Protein AF-A0A9E3GUS9-F1 (afdb_monomer)

Nearest PDB structures (foldseek):
  5hu6-assembly1_D  TM=1.177E-01  e=8.460E+00  Trypanosoma brucei brucei

Solvent-accessible surface area (backbone atoms only — not comparable to full-atom values): 9983 Å² total; per-residue (Å²): 123,60,45,68,59,43,47,54,54,38,50,55,55,45,25,52,46,44,20,46,41,65,63,43,78,94,49,66,44,62,66,40,44,41,50,42,12,51,53,34,23,50,43,9,53,59,29,41,70,56,52,66,89,85,78,53,55,47,60,73,70,51,72,68,50,51,53,51,50,50,51,51,49,53,52,47,53,56,53,46,52,56,53,47,55,52,38,27,76,77,40,51,64,32,46,53,44,43,48,58,53,52,59,52,52,64,82,46,60,67,67,64,49,49,49,46,39,66,70,41,20,52,55,19,38,32,34,22,48,58,32,29,49,25,57,52,56,31,59,71,56,62,84,84,60,57,76,71,57,41,53,52,50,20,22,52,52,37,10,51,50,46,19,58,40,32,52,52,35,77,34,63,31,52,25,53,48,26,40,54,51,22,43,53,54,40,47,45,35,76,73,64,57,32,52,88

Radius of gyration: 16.75 Å; Cα contacts (8 Å, |Δi|>4): 232; chains: 1; bounding box: 49×37×40 Å

Foldseek 3Di:
DALVVLLVVLLVVLLVLLLCLQPVPVDLNQVSLLVSLVSLLVSLVVSLVNDPPPLWQAADADPVLVVVVVVLVVVLVVVLVVVLVVVCVVPVLLVVLVVVSVVSVVVDDPVVSCCSCVVGRVLSNLSRLRGRVLSVQLVVPPPDDDPVVSLVRSLVVSLVSQLVSCVSSVRVNSSVSSNSVSNSVSNSCVVRVHSD

Secondary structure (DSSP, 8-state):
--HHHHHHHHHHHHHHHHHHHHH-TTS-HHHHHHHHHHHHHHHHHHHHTTS-TTSS--S---HHHHHHHHHHHHHHHHHHHHHHHHHHHH-THHHHHHHHHHHHHTTS-HHHHHHHIIIIIHHHHHHHIIIIIHHHHHHHGGGS--HHHHHHHHHHHHHHHHHHHHHTTT-HHHHHHHHHHHHHHHHHHHHH----

Structure (mmCIF, N/CA/C/O backbone):
data_AF-A0A9E3GUS9-F1
#
_entry.id   AF-A0A9E3GUS9-F1
#
loop_
_atom_site.group_PDB
_atom_site.id
_atom_site.type_symbol
_atom_site.label_atom_id
_atom_site.label_alt_id
_atom_site.label_comp_id
_atom_site.label_asym_id
_atom_site.label_entity_id
_atom_site.label_seq_id
_atom_site.pdbx_PDB_ins_code
_atom_site.Cartn_x
_atom_site.Cartn_y
_atom_site.Cartn_z
_atom_site.occupancy
_atom_site.B_iso_or_equiv
_atom_site.auth_seq_id
_atom_site.auth_comp_id
_atom_site.auth_asym_id
_atom_site.auth_atom_id
_atom_site.pdbx_PDB_model_num
ATOM 1 N N . MET A 1 1 ? -14.934 18.585 5.628 1.00 92.38 1 MET A N 1
ATOM 2 C CA . MET A 1 1 ? -15.184 17.631 4.522 1.00 92.38 1 MET A CA 1
ATOM 3 C C . MET A 1 1 ? -15.242 16.203 5.056 1.00 92.38 1 MET A C 1
ATOM 5 O O . MET A 1 1 ? -14.304 15.849 5.773 1.00 92.38 1 MET A O 1
ATOM 9 N N . PRO A 1 2 ? -16.292 15.421 4.725 1.00 95.31 2 PRO A N 1
ATOM 10 C CA . PRO A 1 2 ? -16.453 14.031 5.170 1.00 95.31 2 PRO A CA 1
ATOM 11 C C . PRO A 1 2 ? -15.307 13.116 4.722 1.00 95.31 2 PRO A C 1
ATOM 13 O O . PRO A 1 2 ? -14.703 13.358 3.672 1.00 95.31 2 PRO A O 1
ATOM 16 N N . LEU A 1 3 ? -15.048 12.051 5.489 1.00 95.69 3 LEU A N 1
ATOM 17 C CA . LEU A 1 3 ? -13.985 11.072 5.227 1.00 95.69 3 LEU A CA 1
ATOM 18 C C . LEU A 1 3 ? -14.075 10.477 3.816 1.00 95.69 3 LEU A C 1
ATOM 20 O O . LEU A 1 3 ? -13.080 10.449 3.103 1.00 95.69 3 LEU A O 1
ATOM 24 N N . GLN A 1 4 ? -15.268 10.067 3.382 1.00 95.31 4 GLN A N 1
ATOM 25 C CA . GLN A 1 4 ? -15.487 9.420 2.083 1.00 95.31 4 GLN A CA 1
ATOM 26 C C . GLN A 1 4 ? -15.058 10.323 0.924 1.00 95.31 4 GLN A C 1
ATOM 28 O O . GLN A 1 4 ? -14.419 9.866 -0.019 1.00 95.31 4 GLN A O 1
ATOM 33 N N . ARG A 1 5 ? -15.350 11.629 1.018 1.00 97.12 5 ARG A N 1
ATOM 34 C CA . ARG A 1 5 ? -14.943 12.601 -0.003 1.00 97.12 5 ARG A CA 1
ATOM 35 C C . ARG A 1 5 ? -13.426 12.811 -0.000 1.00 97.12 5 ARG A C 1
ATOM 37 O O . ARG A 1 5 ? -12.839 12.895 -1.071 1.00 97.12 5 ARG A O 1
ATOM 44 N N . ARG A 1 6 ? -12.786 12.850 1.177 1.00 98.06 6 ARG A N 1
ATOM 45 C CA . ARG A 1 6 ? -11.313 12.909 1.284 1.00 98.06 6 ARG A CA 1
ATOM 46 C C . ARG A 1 6 ? -10.658 11.679 0.663 1.00 98.06 6 ARG A C 1
ATOM 48 O O . ARG A 1 6 ? -9.731 11.826 -0.124 1.00 98.06 6 ARG A O 1
ATOM 55 N N . LEU A 1 7 ? -11.171 10.490 0.972 1.00 97.56 7 LEU A N 1
ATOM 56 C CA . LEU A 1 7 ? -10.676 9.238 0.408 1.00 97.56 7 LEU A CA 1
ATOM 57 C C . LEU A 1 7 ? -10.836 9.207 -1.110 1.00 97.56 7 LEU A C 1
ATOM 59 O O . LEU A 1 7 ? -9.863 8.900 -1.779 1.00 97.56 7 LEU A O 1
ATOM 63 N N . ALA A 1 8 ? -11.992 9.594 -1.655 1.00 97.44 8 ALA A N 1
ATOM 64 C CA . ALA A 1 8 ? -12.206 9.636 -3.103 1.00 97.44 8 ALA A CA 1
ATOM 65 C C . ALA A 1 8 ? -11.251 10.611 -3.818 1.00 97.44 8 ALA A C 1
ATOM 67 O O . ALA A 1 8 ? -10.651 10.248 -4.825 1.00 97.44 8 ALA A O 1
ATOM 68 N N . ILE A 1 9 ? -11.061 11.821 -3.273 1.00 98.06 9 ILE A N 1
ATOM 69 C CA . ILE A 1 9 ? -10.095 12.795 -3.814 1.00 98.06 9 ILE A CA 1
ATOM 70 C C . ILE A 1 9 ? -8.677 12.223 -3.758 1.00 98.06 9 ILE A C 1
ATOM 72 O O . ILE A 1 9 ? -7.969 12.263 -4.760 1.00 98.06 9 ILE A O 1
ATOM 76 N N . GLY A 1 10 ? -8.285 11.660 -2.610 1.00 97.69 10 GLY A N 1
ATOM 77 C CA . GLY A 1 10 ? -6.990 11.007 -2.452 1.00 97.69 10 GLY A CA 1
ATOM 78 C C . GLY A 1 10 ? -6.810 9.869 -3.451 1.00 97.69 10 GLY A C 1
ATOM 79 O O . GLY A 1 10 ? -5.806 9.830 -4.137 1.00 97.69 10 GLY A O 1
ATOM 80 N N . PHE A 1 11 ? -7.809 9.007 -3.629 1.00 98.12 11 PHE A N 1
ATOM 81 C CA . PHE A 1 11 ? -7.737 7.872 -4.546 1.00 98.12 11 PHE A CA 1
ATOM 82 C C . PHE A 1 11 ? -7.421 8.325 -5.976 1.00 98.12 11 PHE A C 1
ATOM 84 O O . PHE A 1 11 ? -6.499 7.806 -6.596 1.00 98.12 11 PHE A O 1
ATOM 91 N N . VAL A 1 12 ? -8.144 9.333 -6.478 1.00 97.94 12 VAL A N 1
ATOM 92 C CA . VAL A 1 12 ? -7.936 9.875 -7.831 1.00 97.94 12 VAL A CA 1
ATOM 93 C C . VAL A 1 12 ? -6.577 10.571 -7.953 1.00 97.94 12 VAL A C 1
ATOM 95 O O . VAL A 1 12 ? -5.838 10.310 -8.901 1.00 97.94 12 VAL A O 1
ATOM 98 N N . ALA A 1 13 ? -6.222 11.429 -6.992 1.00 97.31 13 ALA A N 1
ATOM 99 C CA . ALA A 1 13 ? -4.957 12.165 -7.008 1.00 97.31 13 ALA A CA 1
ATOM 100 C C . ALA A 1 13 ? -3.742 11.228 -6.937 1.00 97.31 13 ALA A C 1
ATOM 102 O O . ALA A 1 13 ? -2.757 11.407 -7.656 1.00 97.31 13 ALA A O 1
ATOM 103 N N . LEU A 1 14 ? -3.824 10.205 -6.089 1.00 97.44 14 LEU A N 1
ATOM 104 C CA . LEU A 1 14 ? -2.788 9.199 -5.953 1.00 97.44 14 LEU A CA 1
ATOM 105 C C . LEU A 1 14 ? -2.719 8.331 -7.207 1.00 97.44 14 LEU A C 1
ATOM 107 O O . LEU A 1 14 ? -1.617 8.097 -7.689 1.00 97.44 14 LEU A O 1
ATOM 111 N N . ALA A 1 15 ? -3.849 7.890 -7.771 1.00 97.69 15 ALA A N 1
ATOM 112 C CA . ALA A 1 15 ? -3.842 7.104 -9.006 1.00 97.69 15 ALA A CA 1
ATOM 113 C C . ALA A 1 15 ? -3.126 7.863 -10.133 1.00 97.69 15 ALA A C 1
ATOM 115 O O . ALA A 1 15 ? -2.292 7.289 -10.825 1.00 97.69 15 ALA A O 1
ATOM 116 N N . ALA A 1 16 ? -3.366 9.174 -10.257 1.00 97.19 16 ALA A N 1
ATOM 117 C CA . ALA A 1 16 ? -2.645 10.026 -11.200 1.00 97.19 16 ALA A CA 1
ATOM 118 C C . ALA A 1 16 ? -1.147 10.154 -10.861 1.00 97.19 16 ALA A C 1
ATOM 120 O O . ALA A 1 16 ? -0.304 10.063 -11.749 1.00 97.19 16 ALA A O 1
ATOM 121 N N . THR A 1 17 ? -0.799 10.322 -9.582 1.00 96.19 17 THR A N 1
ATOM 122 C 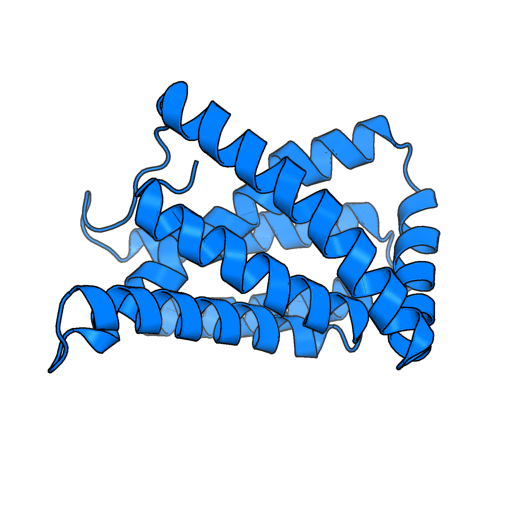CA . THR A 1 17 ? 0.600 10.429 -9.127 1.00 96.19 17 THR A CA 1
ATOM 123 C C . THR A 1 17 ? 1.391 9.159 -9.452 1.00 96.19 17 THR A C 1
ATOM 125 O O . THR A 1 17 ? 2.498 9.229 -9.986 1.00 96.19 17 THR A O 1
ATOM 128 N N . TRP A 1 18 ? 0.811 7.989 -9.187 1.00 96.81 18 TRP A N 1
ATOM 129 C CA . TRP A 1 18 ? 1.430 6.699 -9.478 1.00 96.81 18 TRP A CA 1
ATOM 130 C C . TRP A 1 18 ? 1.413 6.375 -10.977 1.00 96.81 18 TRP A C 1
ATOM 132 O O . TRP A 1 18 ? 2.397 5.848 -11.491 1.00 96.81 18 TRP A O 1
ATOM 142 N N . ALA A 1 19 ? 0.377 6.781 -11.718 1.00 97.00 19 ALA A N 1
ATOM 143 C CA . ALA A 1 19 ? 0.393 6.726 -13.179 1.00 97.00 19 ALA A CA 1
ATOM 144 C C . ALA A 1 19 ? 1.583 7.506 -13.754 1.00 97.00 19 ALA A C 1
ATOM 146 O O . ALA A 1 19 ? 2.313 6.971 -14.587 1.00 97.00 19 ALA A O 1
ATOM 147 N N . ILE A 1 20 ? 1.829 8.728 -13.268 1.00 96.06 20 ILE A N 1
ATOM 148 C CA . ILE A 1 20 ? 2.977 9.547 -13.676 1.00 96.06 20 ILE A CA 1
ATOM 149 C C . ILE A 1 20 ? 4.293 8.841 -13.325 1.00 96.06 20 ILE A C 1
ATOM 151 O O . ILE A 1 20 ? 5.133 8.666 -14.204 1.00 96.06 20 ILE A O 1
ATOM 155 N N . ALA A 1 21 ? 4.458 8.371 -12.084 1.00 94.56 21 ALA A N 1
ATOM 156 C CA . ALA A 1 21 ? 5.693 7.719 -11.636 1.00 94.56 21 ALA A CA 1
ATOM 157 C C . ALA A 1 21 ? 6.080 6.496 -12.493 1.00 94.56 21 ALA A C 1
ATOM 159 O O . ALA A 1 21 ? 7.255 6.281 -12.809 1.00 94.56 21 ALA A O 1
ATOM 160 N N . PHE A 1 22 ? 5.090 5.705 -12.913 1.00 94.81 22 PHE A N 1
ATOM 161 C CA . PHE A 1 22 ? 5.317 4.450 -13.634 1.00 94.81 22 PHE A CA 1
ATOM 162 C C . PHE A 1 22 ? 5.276 4.559 -15.165 1.00 94.81 22 PHE A C 1
ATOM 164 O O . PHE A 1 22 ? 5.746 3.634 -15.836 1.00 94.81 22 PHE A O 1
ATOM 171 N N . ASN A 1 23 ? 4.782 5.672 -15.720 1.00 94.69 23 ASN A N 1
ATOM 172 C CA . ASN A 1 23 ? 4.676 5.868 -17.173 1.00 94.69 23 ASN A CA 1
ATOM 173 C C . ASN A 1 23 ? 5.524 7.020 -17.724 1.00 94.69 23 ASN A C 1
ATOM 175 O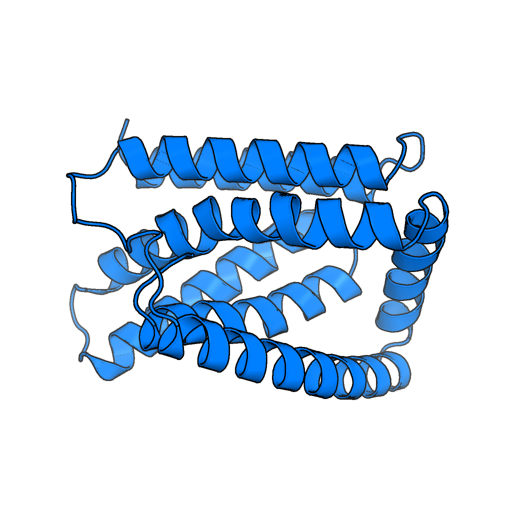 O . ASN A 1 23 ? 5.821 7.021 -18.913 1.00 94.69 23 ASN A O 1
ATOM 179 N N . VAL A 1 24 ? 5.944 7.986 -16.901 1.00 94.56 24 VAL A N 1
ATOM 180 C CA . VAL A 1 24 ? 6.821 9.073 -17.358 1.00 94.56 24 VAL A CA 1
ATOM 181 C C . VAL A 1 24 ? 8.276 8.657 -17.167 1.00 94.56 24 VAL A C 1
ATOM 183 O O . VAL A 1 24 ? 8.845 8.766 -16.081 1.00 94.56 24 VAL A O 1
ATOM 186 N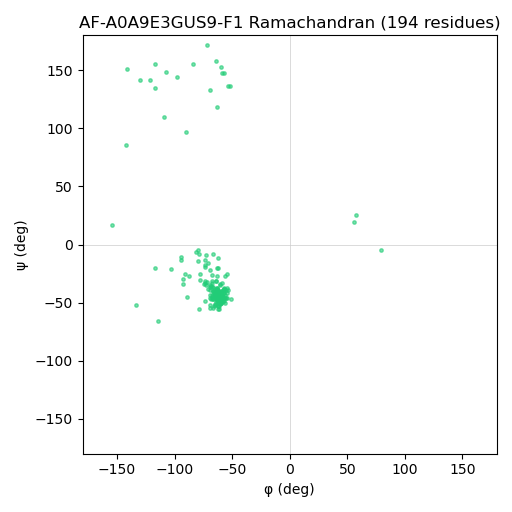 N . GLU A 1 25 ? 8.877 8.151 -18.240 1.00 90.31 25 GLU A N 1
ATOM 187 C CA . GLU A 1 25 ? 10.249 7.622 -18.240 1.00 90.31 25 GLU A CA 1
ATOM 188 C C . GLU A 1 25 ? 11.320 8.718 -18.157 1.00 90.31 25 GLU A C 1
ATOM 190 O O . GLU A 1 25 ? 12.433 8.451 -17.720 1.00 90.31 25 GLU A O 1
ATOM 195 N N . SER A 1 26 ? 10.982 9.968 -18.488 1.00 91.62 26 SER A N 1
ATOM 196 C CA . SER A 1 26 ? 11.904 11.108 -18.392 1.00 91.62 26 SER A CA 1
ATOM 197 C C . SER A 1 26 ? 12.186 11.571 -16.956 1.00 91.62 26 SER A C 1
ATOM 199 O O . SER A 1 26 ? 13.021 12.451 -16.756 1.00 91.62 26 SER A O 1
ATOM 201 N N . LEU A 1 27 ? 11.461 11.050 -15.961 1.00 91.94 27 LEU A N 1
ATOM 202 C CA . LEU A 1 27 ? 11.657 11.376 -14.550 1.00 91.94 27 LEU A CA 1
ATOM 203 C C . LEU A 1 27 ? 12.516 10.307 -13.863 1.00 91.94 27 LEU A C 1
ATOM 205 O O . LEU A 1 27 ? 12.329 9.117 -14.137 1.00 91.94 27 LEU A O 1
ATOM 209 N N . PRO A 1 28 ? 13.388 10.693 -12.909 1.00 91.50 28 PRO A N 1
ATOM 210 C CA . PRO A 1 28 ? 14.164 9.728 -12.143 1.00 91.50 28 PRO A CA 1
ATOM 211 C C . PRO A 1 28 ? 13.203 8.856 -11.333 1.00 91.50 28 PRO A C 1
ATOM 213 O O . PRO A 1 28 ? 12.437 9.359 -10.499 1.00 91.50 28 PRO A O 1
ATOM 216 N N . PHE A 1 29 ? 13.210 7.550 -11.597 1.00 90.88 29 PHE A N 1
ATOM 217 C CA . PHE A 1 29 ? 12.129 6.671 -11.152 1.00 90.88 29 PHE A CA 1
ATOM 218 C C . PHE A 1 29 ? 12.001 6.656 -9.628 1.00 90.88 29 PHE A C 1
ATOM 220 O O . PHE A 1 29 ? 10.932 6.911 -9.073 1.00 90.88 29 PHE A O 1
ATOM 227 N N . PHE A 1 30 ? 13.117 6.421 -8.942 1.00 90.50 30 PHE A N 1
ATOM 228 C CA . PHE A 1 30 ? 13.102 6.187 -7.508 1.00 90.50 30 PHE A CA 1
ATOM 229 C C . PHE A 1 30 ? 12.744 7.432 -6.672 1.00 90.50 30 PHE A C 1
ATOM 231 O O . PHE A 1 30 ? 11.845 7.332 -5.833 1.00 90.50 30 PHE A O 1
ATOM 238 N N . PRO A 1 31 ? 13.319 8.629 -6.922 1.00 91.25 31 PRO A N 1
ATOM 239 C CA . PRO A 1 31 ? 12.828 9.863 -6.306 1.00 91.25 31 PRO A CA 1
ATOM 240 C C . PRO A 1 31 ? 11.336 10.113 -6.560 1.00 91.25 31 PRO A C 1
ATOM 242 O O . PRO A 1 31 ? 10.624 10.528 -5.648 1.00 91.25 31 PRO A O 1
ATOM 245 N N . THR A 1 32 ? 10.844 9.815 -7.768 1.00 94.38 32 THR A N 1
ATOM 246 C CA . THR A 1 32 ? 9.426 10.008 -8.112 1.00 94.38 32 THR A CA 1
ATOM 247 C C . THR A 1 32 ? 8.517 9.073 -7.309 1.00 94.38 32 THR A C 1
ATOM 249 O O . THR A 1 32 ? 7.490 9.514 -6.796 1.00 94.38 32 THR A O 1
ATOM 252 N N . VAL A 1 33 ? 8.914 7.810 -7.120 1.00 94.56 33 VAL A N 1
ATOM 253 C CA . VAL A 1 33 ? 8.196 6.849 -6.261 1.00 94.56 33 VAL A CA 1
ATOM 254 C C . VAL A 1 33 ? 8.187 7.303 -4.798 1.00 94.56 33 VAL A C 1
ATOM 256 O O . VAL A 1 33 ? 7.134 7.272 -4.165 1.00 94.56 33 VAL A O 1
ATOM 259 N N . VAL A 1 34 ? 9.311 7.800 -4.269 1.00 94.75 34 VAL A N 1
ATOM 260 C CA . VAL A 1 34 ? 9.379 8.325 -2.890 1.00 94.75 34 VAL A CA 1
ATOM 261 C C . VAL A 1 34 ? 8.445 9.521 -2.707 1.00 94.75 34 VAL A C 1
ATOM 263 O O . VAL A 1 34 ? 7.709 9.579 -1.721 1.00 94.75 34 VAL A O 1
ATOM 266 N N . VAL A 1 35 ? 8.419 10.453 -3.665 1.00 95.62 35 VAL A N 1
ATOM 267 C CA . VAL A 1 35 ? 7.451 11.561 -3.667 1.00 95.62 35 VAL A CA 1
ATOM 268 C C . VAL A 1 35 ? 6.019 11.025 -3.709 1.00 95.62 35 VAL A C 1
ATOM 270 O O . VAL A 1 35 ? 5.183 11.481 -2.933 1.00 95.62 35 VAL A O 1
ATOM 273 N N . GLY A 1 36 ? 5.739 10.013 -4.534 1.00 96.44 36 GLY A N 1
ATOM 274 C CA . GLY A 1 36 ? 4.446 9.324 -4.555 1.00 96.44 36 GLY A CA 1
ATOM 275 C C . GLY A 1 36 ? 4.052 8.740 -3.193 1.00 96.44 36 GLY A C 1
ATOM 276 O O . GLY A 1 36 ? 2.920 8.936 -2.744 1.00 96.44 36 GLY A O 1
ATOM 277 N N . GLY A 1 37 ? 4.989 8.102 -2.489 1.00 96.75 37 GLY A N 1
ATOM 278 C CA . GLY A 1 37 ? 4.806 7.612 -1.121 1.00 96.75 37 GLY A CA 1
ATOM 279 C C . GLY A 1 37 ? 4.506 8.735 -0.125 1.00 96.75 37 GLY A C 1
ATOM 280 O O . GLY A 1 37 ? 3.537 8.650 0.627 1.00 96.75 37 GLY A O 1
ATOM 281 N N . LEU A 1 38 ? 5.265 9.836 -0.170 1.00 97.12 38 LEU A N 1
ATOM 282 C CA . LEU A 1 38 ? 5.034 11.025 0.663 1.00 97.12 38 LEU A CA 1
ATOM 283 C C . LEU A 1 38 ? 3.644 11.627 0.438 1.00 97.12 38 LEU A C 1
ATOM 285 O O . LEU A 1 38 ? 2.926 11.904 1.401 1.00 97.12 38 LEU A O 1
ATOM 289 N N . VAL A 1 39 ? 3.239 11.785 -0.824 1.00 97.81 39 VAL A N 1
ATOM 290 C CA . VAL A 1 39 ? 1.905 12.280 -1.190 1.00 97.81 39 VAL A CA 1
ATOM 291 C C . VAL A 1 39 ? 0.825 11.310 -0.697 1.00 97.81 39 VAL A C 1
ATOM 293 O O . VAL A 1 39 ? -0.176 11.751 -0.129 1.00 97.81 39 VAL A O 1
ATOM 296 N N . THR A 1 40 ? 1.047 9.997 -0.819 1.00 98.00 40 THR A N 1
ATOM 297 C CA . THR A 1 40 ? 0.140 8.962 -0.291 1.00 98.00 40 THR A CA 1
ATOM 298 C C . THR A 1 40 ? -0.039 9.086 1.218 1.00 98.00 40 THR A C 1
ATOM 300 O O . THR A 1 40 ? -1.171 9.201 1.696 1.00 98.00 40 THR A O 1
ATOM 303 N N . GLY A 1 41 ? 1.060 9.171 1.969 1.00 97.69 41 GLY A N 1
ATOM 304 C CA . GLY A 1 41 ? 1.027 9.361 3.417 1.00 97.69 41 GLY A CA 1
ATOM 305 C C . GLY A 1 41 ? 0.334 10.656 3.830 1.00 97.69 41 GLY A C 1
ATOM 306 O O . GLY A 1 41 ? -0.490 10.645 4.745 1.00 97.69 41 GLY A O 1
ATOM 307 N N . ALA A 1 42 ? 0.591 11.760 3.121 1.00 98.44 42 ALA A N 1
ATOM 308 C CA . ALA A 1 42 ? -0.062 13.042 3.371 1.00 98.44 42 ALA A CA 1
ATOM 309 C C . ALA A 1 42 ? -1.585 12.959 3.176 1.00 98.44 42 ALA A C 1
ATOM 311 O O . ALA A 1 42 ? -2.341 13.406 4.044 1.00 98.44 42 ALA A O 1
ATOM 312 N N . PHE A 1 43 ? -2.054 12.325 2.094 1.00 98.50 43 PHE A N 1
ATOM 313 C CA . PHE A 1 43 ? -3.483 12.064 1.890 1.00 98.50 43 PHE A CA 1
ATOM 314 C C . PHE A 1 43 ? -4.059 11.136 2.961 1.00 98.50 43 PHE A C 1
ATOM 316 O O . PHE A 1 43 ? -5.189 11.352 3.405 1.00 98.50 43 PHE A O 1
ATOM 323 N N . GLY A 1 44 ? -3.294 10.139 3.410 1.00 97.94 44 GLY A N 1
ATOM 324 C CA . GLY A 1 44 ? -3.676 9.256 4.507 1.00 97.94 44 GLY A CA 1
ATOM 325 C C . GLY A 1 44 ? -3.884 10.024 5.810 1.00 97.94 44 GLY A C 1
ATOM 326 O O . GLY A 1 44 ? -4.966 9.966 6.392 1.00 97.94 44 GLY A O 1
ATOM 327 N N . LEU A 1 45 ? -2.905 10.826 6.234 1.00 98.00 45 LEU A N 1
ATOM 328 C CA . LEU A 1 45 ? -3.009 11.684 7.421 1.00 98.00 45 LEU A CA 1
ATOM 329 C C . LEU A 1 45 ? -4.168 12.681 7.302 1.00 98.00 45 LEU A C 1
ATOM 331 O O . LEU A 1 45 ? -4.961 12.834 8.234 1.00 98.00 45 LEU A O 1
ATOM 335 N N . TRP A 1 46 ? -4.322 13.313 6.137 1.00 98.31 46 TRP A N 1
ATOM 336 C CA . TRP A 1 46 ? -5.417 14.241 5.871 1.00 98.31 46 TRP A CA 1
ATOM 337 C C . TRP A 1 46 ? -6.793 13.568 5.918 1.00 98.31 46 TRP A C 1
ATOM 339 O O . TRP A 1 46 ? -7.745 14.163 6.431 1.00 98.31 46 TRP A O 1
ATOM 349 N N . ALA A 1 47 ? -6.928 12.340 5.417 1.00 98.00 47 ALA A N 1
ATOM 350 C CA . ALA A 1 47 ? -8.160 11.565 5.529 1.00 98.00 47 ALA A CA 1
ATOM 351 C C . ALA A 1 47 ? -8.439 11.181 6.990 1.00 98.00 47 ALA A C 1
ATOM 353 O O . ALA A 1 47 ? -9.543 11.426 7.484 1.00 98.00 47 ALA A O 1
ATOM 354 N N . ARG A 1 48 ? -7.428 10.671 7.709 1.00 96.94 48 ARG A N 1
ATOM 355 C CA . ARG A 1 48 ? -7.521 10.296 9.133 1.00 96.94 48 ARG A CA 1
ATOM 356 C C . ARG A 1 48 ? -7.960 11.464 10.017 1.00 96.94 48 ARG A C 1
ATOM 358 O O . ARG A 1 48 ? -8.785 11.266 10.902 1.00 96.94 48 ARG A O 1
ATOM 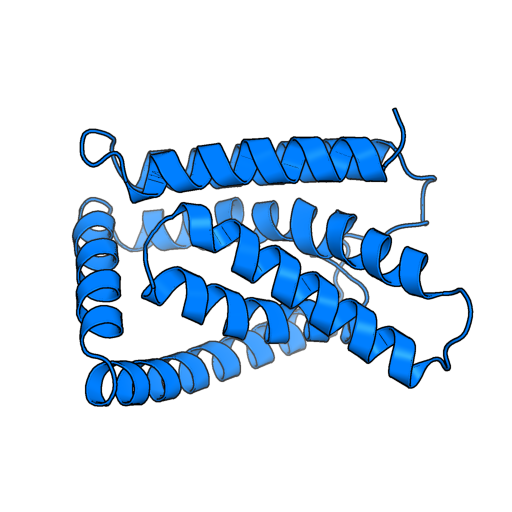365 N N . ALA A 1 49 ? -7.501 12.683 9.728 1.00 97.25 49 ALA A N 1
ATOM 366 C CA . ALA A 1 49 ? -7.875 13.897 10.461 1.00 97.25 49 ALA A CA 1
ATOM 367 C C . ALA A 1 49 ? -9.378 14.248 10.398 1.00 97.25 49 ALA A C 1
ATOM 369 O O . ALA A 1 49 ? -9.837 15.124 11.125 1.00 97.25 49 ALA A O 1
ATOM 370 N N . ALA A 1 50 ? -10.165 13.601 9.529 1.00 96.94 50 ALA A N 1
ATOM 371 C CA . ALA A 1 50 ? -11.622 13.752 9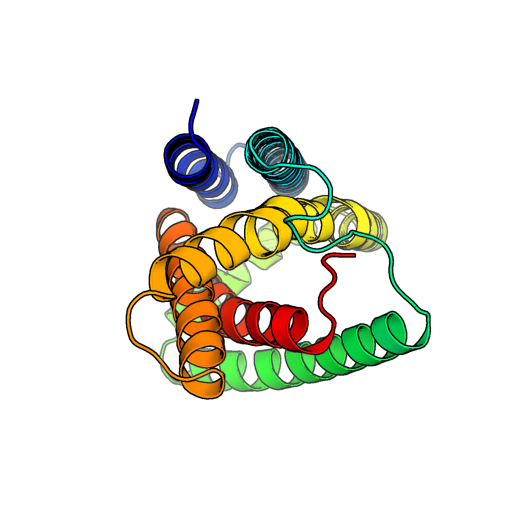.504 1.00 96.94 50 ALA A CA 1
ATOM 372 C C . ALA A 1 50 ? -12.356 12.890 10.543 1.00 96.94 50 ALA A C 1
ATOM 374 O O . ALA A 1 50 ? -13.579 12.992 10.644 1.00 96.94 50 ALA A O 1
ATOM 375 N N . CYS A 1 51 ? -11.645 12.013 11.252 1.00 96.06 51 CYS A N 1
ATOM 376 C CA . CYS A 1 51 ? -12.231 11.024 12.145 1.00 96.06 51 CYS A CA 1
ATOM 377 C C . CYS A 1 51 ? -12.000 11.398 13.618 1.00 96.06 51 CYS A C 1
ATOM 379 O O . CYS A 1 51 ? -10.962 11.980 13.940 1.00 96.06 51 CYS A O 1
ATOM 381 N N . PRO A 1 52 ? -12.922 11.043 14.533 1.00 94.31 52 PRO A N 1
ATOM 382 C CA . PRO A 1 52 ? -12.704 11.223 15.964 1.00 94.31 52 PRO A CA 1
ATOM 383 C C . PRO A 1 52 ? -11.452 10.474 16.458 1.00 94.31 52 PRO A C 1
ATOM 385 O O . PRO A 1 52 ? -11.165 9.379 15.953 1.00 94.31 52 PRO A O 1
ATOM 388 N N . PRO A 1 53 ? -10.731 10.993 17.469 1.00 92.50 53 PRO A N 1
ATOM 389 C CA . PRO A 1 53 ? -9.624 10.274 18.097 1.00 92.50 53 PRO A CA 1
ATOM 390 C C . PRO A 1 53 ? -10.033 8.860 18.540 1.00 92.50 53 PRO A C 1
ATOM 392 O O . PRO A 1 53 ? -11.120 8.662 19.076 1.00 92.50 53 PRO A O 1
ATOM 395 N N . GLY A 1 54 ? -9.178 7.866 18.285 1.00 90.94 54 GLY A N 1
ATOM 396 C CA . GLY A 1 54 ? -9.415 6.463 18.660 1.00 90.94 54 GLY A CA 1
ATOM 397 C C . GLY A 1 54 ? -10.359 5.670 17.745 1.00 90.94 54 GLY A C 1
ATOM 398 O O . GLY A 1 54 ? -10.501 4.466 17.928 1.00 90.94 54 GLY A O 1
ATOM 399 N N . SER A 1 55 ? -10.976 6.298 16.737 1.00 92.94 55 SER A N 1
ATOM 400 C CA . SER A 1 55 ? -11.884 5.601 15.804 1.00 92.94 55 SER A CA 1
ATOM 401 C C . SER A 1 55 ? -11.178 4.810 14.695 1.00 92.94 55 SER A C 1
ATOM 403 O O . SER A 1 55 ? -11.804 3.987 14.027 1.00 92.94 55 SER A O 1
ATOM 405 N N . LEU A 1 56 ? -9.881 5.050 14.489 1.00 95.81 56 LEU A N 1
ATOM 406 C CA . LEU A 1 56 ? -9.065 4.399 13.468 1.00 95.81 56 LEU A CA 1
ATOM 407 C C . LEU A 1 56 ? -7.942 3.581 14.112 1.00 95.81 56 LEU A C 1
ATOM 409 O O . LEU A 1 56 ? -7.507 3.925 15.214 1.00 95.81 56 LEU A O 1
ATOM 413 N N . PRO A 1 57 ?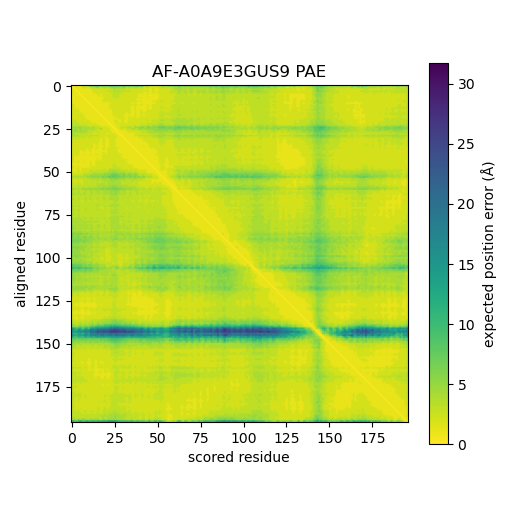 -7.424 2.547 13.421 1.00 95.88 57 PRO A N 1
ATOM 414 C CA . PRO A 1 57 ? -6.303 1.763 13.921 1.00 95.88 57 PRO A CA 1
ATOM 415 C C . PRO A 1 57 ? -5.102 2.660 14.284 1.00 95.88 57 PRO A C 1
ATOM 417 O O . PRO A 1 57 ? -4.794 3.600 13.529 1.00 95.88 57 PRO A O 1
ATOM 420 N N . PRO A 1 58 ? -4.447 2.421 15.436 1.00 96.62 58 PRO A N 1
ATOM 421 C CA . PRO A 1 58 ? -3.273 3.172 15.861 1.00 96.62 58 PRO A CA 1
ATOM 422 C C . PRO A 1 58 ? -2.042 2.821 15.012 1.00 96.62 58 PRO A C 1
ATOM 424 O O . PRO A 1 58 ? -2.064 1.886 14.216 1.00 96.62 58 PRO A O 1
ATOM 427 N N . PHE A 1 59 ? -0.964 3.579 15.214 1.00 95.88 59 PHE A N 1
ATOM 428 C CA . PHE A 1 59 ? 0.369 3.279 14.671 1.00 95.88 59 PHE A CA 1
ATOM 429 C C . PHE A 1 59 ? 1.256 2.515 15.659 1.00 95.88 59 PHE A C 1
ATOM 431 O O . PHE A 1 59 ? 2.336 2.066 15.305 1.00 95.88 59 PHE A O 1
ATOM 438 N N . ALA A 1 60 ? 0.839 2.405 16.921 1.00 95.19 60 ALA A N 1
ATOM 439 C CA . ALA A 1 60 ? 1.622 1.707 17.927 1.00 95.19 60 ALA A CA 1
ATOM 440 C C . ALA A 1 60 ? 1.636 0.201 17.635 1.00 95.19 60 ALA A C 1
ATOM 442 O O . ALA A 1 60 ? 0.584 -0.402 17.404 1.00 95.19 60 ALA A O 1
ATOM 443 N N . VAL A 1 61 ? 2.823 -0.396 17.693 1.00 94.94 61 VAL A N 1
ATOM 444 C CA . VAL A 1 61 ? 3.034 -1.835 17.534 1.00 94.94 61 VAL A CA 1
ATOM 445 C C . VAL A 1 61 ? 3.697 -2.413 18.771 1.00 94.94 61 VAL A C 1
ATOM 447 O O . VAL A 1 61 ? 4.580 -1.809 19.378 1.00 94.94 61 VAL A O 1
ATOM 450 N N . THR A 1 62 ? 3.274 -3.612 19.146 1.00 96.81 62 THR A N 1
ATOM 451 C CA . THR A 1 62 ? 3.994 -4.445 20.109 1.00 96.81 62 THR A CA 1
ATOM 452 C C . THR A 1 62 ? 5.092 -5.237 19.391 1.00 96.81 62 THR A C 1
ATOM 454 O O . THR A 1 62 ? 4.939 -5.552 18.207 1.00 96.81 62 THR A O 1
ATOM 457 N N . PRO A 1 63 ? 6.164 -5.654 20.090 1.00 97.19 63 PRO A N 1
ATOM 458 C CA . PRO A 1 63 ? 7.187 -6.518 19.498 1.00 97.19 63 PRO A CA 1
ATOM 459 C C . PRO A 1 63 ? 6.610 -7.802 18.883 1.00 97.19 63 PRO A C 1
ATOM 461 O O . PRO A 1 63 ? 7.030 -8.216 17.808 1.00 97.19 63 PRO A O 1
ATOM 464 N N . GLY A 1 64 ? 5.593 -8.400 19.516 1.00 97.69 64 GLY A N 1
ATOM 465 C CA . GLY A 1 64 ? 4.918 -9.589 18.988 1.00 97.69 64 GLY A CA 1
ATOM 466 C C . GLY A 1 64 ? 4.185 -9.333 17.667 1.00 97.69 64 GLY A C 1
ATOM 467 O O . GLY A 1 64 ? 4.284 -10.144 16.749 1.00 97.69 64 GLY A O 1
ATOM 468 N N . GLN A 1 65 ? 3.500 -8.190 17.534 1.00 96.88 65 GLN A N 1
ATOM 469 C CA . GLN A 1 65 ? 2.875 -7.786 16.267 1.00 96.88 65 GLN A CA 1
ATOM 470 C C . GLN A 1 65 ? 3.923 -7.532 15.181 1.00 96.88 65 GLN A C 1
ATOM 472 O O . GLN A 1 65 ? 3.723 -7.976 14.055 1.00 96.88 65 GLN A O 1
ATOM 477 N N . ALA A 1 66 ? 5.042 -6.883 15.520 1.00 95.31 66 ALA A N 1
ATOM 478 C CA . ALA A 1 66 ? 6.125 -6.618 14.576 1.00 95.31 66 ALA A CA 1
ATOM 479 C C . ALA A 1 66 ? 6.775 -7.916 14.065 1.00 95.31 66 ALA A C 1
ATOM 481 O O . ALA A 1 66 ? 6.933 -8.091 12.859 1.00 95.31 66 ALA A O 1
ATOM 482 N N . VAL A 1 67 ? 7.083 -8.868 14.956 1.00 97.19 67 VAL A N 1
ATOM 483 C CA . VAL A 1 67 ? 7.626 -10.188 14.576 1.00 97.19 67 VAL A CA 1
ATOM 484 C C . VAL A 1 67 ? 6.635 -10.957 13.704 1.00 97.19 67 VAL A C 1
ATOM 486 O O . VAL A 1 67 ? 7.021 -11.527 12.684 1.00 97.19 67 VAL A O 1
ATOM 489 N N . PHE A 1 68 ? 5.351 -10.950 14.070 1.00 97.50 68 PHE A N 1
ATOM 490 C CA . PHE A 1 68 ? 4.311 -11.597 13.275 1.00 97.50 68 PHE A CA 1
ATOM 491 C C . PHE A 1 68 ? 4.189 -10.974 11.876 1.00 97.50 68 PHE A C 1
ATOM 493 O O . PHE A 1 68 ? 4.176 -11.702 10.885 1.00 97.50 68 PHE A O 1
ATOM 500 N N . ALA A 1 69 ? 4.158 -9.642 11.783 1.00 95.69 69 ALA A N 1
ATOM 501 C CA . ALA A 1 69 ? 4.106 -8.915 10.518 1.00 95.69 69 ALA A CA 1
ATOM 502 C C . ALA A 1 69 ? 5.338 -9.191 9.644 1.00 95.69 69 ALA A C 1
ATOM 504 O O . ALA A 1 69 ? 5.191 -9.463 8.454 1.00 95.69 69 ALA A O 1
ATOM 505 N N . ALA A 1 70 ? 6.536 -9.206 10.236 1.00 95.31 70 ALA A N 1
ATOM 506 C CA . ALA A 1 70 ? 7.768 -9.557 9.536 1.00 95.31 70 ALA A CA 1
ATOM 507 C C . ALA A 1 70 ? 7.719 -10.993 8.989 1.00 95.31 70 ALA A C 1
ATOM 509 O O . ALA A 1 70 ? 8.040 -11.217 7.823 1.00 95.31 70 ALA A O 1
ATOM 510 N N . GLY A 1 71 ? 7.248 -11.955 9.790 1.00 97.75 71 GLY A N 1
ATOM 511 C CA . GLY A 1 71 ? 7.055 -13.339 9.349 1.00 97.75 71 GLY A CA 1
ATOM 512 C C . GLY A 1 71 ? 6.066 -13.456 8.185 1.00 97.75 71 GLY A C 1
ATOM 513 O O . GLY A 1 71 ? 6.356 -14.125 7.193 1.00 97.75 71 GLY A O 1
ATOM 514 N N . VAL A 1 72 ? 4.932 -12.750 8.259 1.00 97.50 72 VAL A N 1
ATOM 515 C CA . VAL A 1 72 ? 3.959 -12.664 7.155 1.00 97.50 72 VAL A CA 1
ATOM 516 C C . VAL A 1 72 ? 4.592 -12.040 5.911 1.00 97.50 72 VAL A C 1
ATOM 518 O O . VAL A 1 72 ? 4.371 -12.542 4.812 1.00 97.50 72 VAL A O 1
ATOM 521 N N . GLY A 1 73 ? 5.418 -11.005 6.071 1.00 95.50 73 GLY A N 1
ATOM 522 C CA . GLY A 1 73 ? 6.156 -10.382 4.975 1.00 95.50 73 GLY A CA 1
ATOM 523 C C . GLY A 1 73 ? 7.122 -11.343 4.287 1.00 95.50 73 GLY A C 1
ATOM 524 O O . GLY A 1 73 ? 7.109 -11.434 3.063 1.00 95.50 73 GLY A O 1
ATOM 525 N N . VAL A 1 74 ? 7.895 -12.125 5.047 1.00 96.94 74 VAL A N 1
ATOM 526 C CA . VAL A 1 74 ? 8.792 -13.152 4.485 1.00 96.94 74 VAL A CA 1
ATOM 527 C C . VAL A 1 74 ? 8.003 -14.195 3.693 1.00 96.94 74 VAL A C 1
ATOM 529 O O . VAL A 1 74 ? 8.348 -14.489 2.548 1.00 96.94 74 VAL A O 1
ATOM 532 N N . VAL A 1 75 ? 6.912 -14.717 4.261 1.00 97.50 75 VAL A N 1
ATOM 533 C CA . VAL A 1 75 ? 6.045 -15.681 3.563 1.00 97.50 75 VAL A CA 1
ATOM 534 C C . VAL A 1 75 ? 5.457 -15.064 2.295 1.00 97.50 75 VAL A C 1
ATOM 536 O O . VAL A 1 75 ? 5.464 -15.701 1.244 1.00 97.50 75 VAL A O 1
ATOM 539 N N . HIS A 1 76 ? 4.989 -13.818 2.364 1.00 96.62 76 HIS A N 1
ATOM 540 C CA . HIS A 1 76 ? 4.454 -13.104 1.210 1.00 96.62 76 HIS A CA 1
ATOM 541 C C . HIS A 1 76 ? 5.501 -12.924 0.111 1.00 96.62 76 HIS A C 1
ATOM 543 O O . HIS A 1 76 ? 5.167 -13.131 -1.051 1.00 96.62 76 HIS A O 1
ATOM 549 N N . VAL A 1 77 ? 6.755 -12.609 0.448 1.00 95.00 77 VAL A N 1
ATOM 550 C CA . VAL A 1 77 ? 7.847 -12.516 -0.532 1.00 95.00 77 VAL A CA 1
ATOM 551 C C . VAL A 1 77 ? 8.051 -13.854 -1.241 1.00 95.00 77 VAL A C 1
ATOM 553 O O . VAL A 1 77 ? 8.077 -13.875 -2.470 1.00 95.00 77 VAL A O 1
ATOM 556 N N . VAL A 1 78 ? 8.133 -14.964 -0.502 1.00 96.94 78 VAL A N 1
ATOM 557 C CA . VAL A 1 78 ? 8.317 -16.306 -1.088 1.00 96.94 78 VAL A CA 1
ATOM 558 C C . VAL A 1 78 ? 7.142 -16.680 -1.993 1.00 96.94 78 VAL A C 1
ATOM 560 O O . VAL A 1 78 ? 7.343 -17.062 -3.142 1.00 96.94 78 VAL A O 1
ATOM 563 N N . VAL A 1 79 ? 5.910 -16.524 -1.502 1.00 95.94 79 VAL A N 1
ATOM 564 C CA . VAL A 1 79 ? 4.697 -16.824 -2.278 1.00 95.94 79 VAL A CA 1
ATOM 565 C C . VAL A 1 79 ? 4.605 -15.936 -3.514 1.00 95.94 79 VAL A C 1
ATOM 567 O O . VAL A 1 79 ? 4.244 -16.424 -4.580 1.00 95.94 79 VAL A O 1
ATOM 570 N N . SER A 1 80 ? 4.956 -14.654 -3.399 1.00 94.62 80 SER A N 1
ATOM 571 C CA . SER A 1 80 ? 4.946 -13.736 -4.537 1.00 94.62 80 SER A CA 1
ATOM 572 C C . SER A 1 80 ? 5.926 -14.186 -5.610 1.00 94.62 80 SER A C 1
ATOM 574 O O . SER A 1 80 ? 5.523 -14.237 -6.761 1.00 94.62 80 SER A O 1
ATOM 576 N N . HIS A 1 81 ? 7.153 -14.589 -5.263 1.00 94.38 81 HIS A N 1
ATOM 577 C CA . HIS A 1 81 ? 8.099 -15.103 -6.262 1.00 94.38 81 HIS A CA 1
ATOM 578 C C . HIS A 1 81 ? 7.509 -16.291 -7.025 1.00 94.38 81 HIS A C 1
ATOM 580 O O . HIS A 1 81 ? 7.411 -16.240 -8.242 1.00 94.38 81 HIS A O 1
ATOM 586 N N . VAL A 1 82 ? 6.981 -17.293 -6.314 1.00 95.06 82 VAL A N 1
ATOM 587 C CA . VAL A 1 82 ? 6.368 -18.469 -6.955 1.00 95.06 82 VAL A CA 1
ATOM 588 C C . VAL A 1 82 ? 5.189 -18.081 -7.855 1.00 95.06 82 VAL A C 1
ATOM 590 O O . VAL A 1 82 ? 5.074 -18.569 -8.977 1.00 95.06 82 VAL A O 1
ATOM 593 N N . VAL A 1 83 ? 4.301 -17.200 -7.384 1.00 93.94 83 VAL A N 1
ATOM 594 C CA . VAL A 1 83 ? 3.135 -16.750 -8.162 1.00 93.94 83 VAL A CA 1
ATOM 595 C C . VAL A 1 83 ? 3.563 -15.968 -9.402 1.00 93.94 83 VAL A C 1
ATOM 597 O O . VAL A 1 83 ? 2.964 -16.152 -10.459 1.00 93.94 83 VAL A O 1
ATOM 600 N N . PHE A 1 84 ? 4.580 -15.115 -9.294 1.00 93.94 84 PHE A N 1
ATOM 601 C CA . PHE A 1 84 ? 5.089 -14.338 -10.420 1.00 93.94 84 PHE A CA 1
ATOM 602 C C . PHE A 1 84 ? 5.875 -15.193 -11.416 1.00 93.94 84 PHE A C 1
ATOM 604 O O . PHE A 1 84 ? 5.719 -14.966 -12.608 1.00 93.94 84 PHE A O 1
ATOM 611 N N . ASP A 1 85 ? 6.613 -16.211 -10.971 1.00 94.44 85 ASP A N 1
ATOM 612 C CA . ASP A 1 85 ? 7.305 -17.161 -11.854 1.00 94.44 85 ASP A CA 1
ATOM 613 C C . ASP A 1 85 ? 6.301 -17.991 -12.676 1.00 94.44 85 ASP A C 1
ATOM 615 O O . ASP A 1 85 ? 6.434 -18.158 -13.893 1.00 94.44 85 ASP A O 1
ATOM 619 N N . ILE A 1 86 ? 5.232 -18.471 -12.025 1.00 94.38 86 ILE A N 1
ATOM 620 C CA . ILE A 1 86 ? 4.111 -19.131 -12.715 1.00 94.38 86 ILE A CA 1
ATOM 621 C C . ILE A 1 86 ? 3.410 -18.134 -13.648 1.00 94.38 86 ILE A C 1
ATOM 623 O O . ILE A 1 86 ? 3.076 -18.472 -14.782 1.00 94.38 86 ILE A O 1
ATOM 627 N N . GLY A 1 87 ? 3.193 -16.904 -13.178 1.00 92.44 87 GLY A N 1
ATOM 628 C CA . GLY A 1 87 ? 2.573 -15.828 -13.943 1.00 92.44 87 GLY A CA 1
ATOM 629 C C . GLY A 1 87 ? 3.340 -15.494 -15.219 1.00 92.44 87 GLY A C 1
ATOM 630 O O . GLY A 1 87 ? 2.716 -15.383 -16.266 1.00 92.44 87 GLY A O 1
ATOM 631 N N . ASP A 1 88 ? 4.668 -15.405 -15.155 1.00 93.31 88 ASP A N 1
ATOM 632 C CA . ASP A 1 88 ? 5.539 -15.171 -16.312 1.00 93.31 88 ASP A CA 1
ATOM 633 C C . ASP A 1 88 ? 5.453 -16.319 -17.329 1.00 93.31 88 ASP A C 1
ATOM 635 O O . ASP A 1 88 ? 5.364 -16.093 -18.533 1.00 93.31 88 ASP A O 1
ATOM 639 N N . SER A 1 89 ? 5.354 -17.560 -16.841 1.00 94.50 89 SER A N 1
ATOM 640 C CA . SER A 1 89 ? 5.194 -18.742 -17.698 1.00 94.50 89 SER A CA 1
ATOM 641 C C . SER A 1 89 ? 3.843 -18.782 -18.432 1.00 94.50 89 SER A C 1
ATOM 643 O O . SER A 1 89 ? 3.759 -19.301 -19.544 1.00 94.50 89 SER A O 1
ATOM 645 N N . LEU A 1 90 ? 2.772 -18.269 -17.81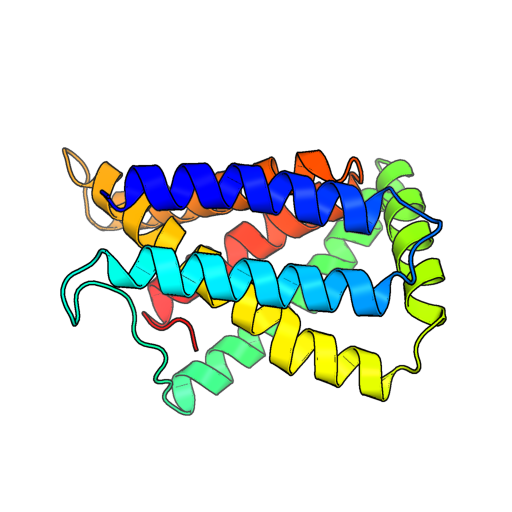4 1.00 95.25 90 LEU A N 1
ATOM 646 C CA . LEU A 1 90 ? 1.412 -18.289 -18.374 1.00 95.25 90 LEU A CA 1
ATOM 647 C C . LEU A 1 90 ? 1.067 -17.024 -19.170 1.00 95.25 90 LEU A C 1
ATOM 649 O O . LEU A 1 90 ? 0.302 -17.082 -20.132 1.00 95.25 90 LEU A O 1
ATOM 653 N N . LEU A 1 91 ? 1.598 -15.879 -18.749 1.00 95.06 91 LEU A N 1
ATOM 654 C CA . LEU A 1 91 ? 1.358 -14.565 -19.327 1.00 95.06 91 LEU A CA 1
ATOM 655 C C . LEU A 1 91 ? 2.670 -13.759 -19.303 1.00 95.06 91 LEU A C 1
ATOM 657 O O . LEU A 1 91 ? 2.872 -12.956 -18.388 1.00 95.06 91 LEU A O 1
ATOM 661 N N . PRO A 1 92 ? 3.531 -13.909 -20.329 1.00 93.62 92 PRO A N 1
ATOM 662 C CA . PRO A 1 92 ? 4.865 -13.292 -20.371 1.00 93.62 92 PRO A CA 1
ATOM 663 C C . PRO A 1 92 ? 4.883 -11.767 -20.176 1.00 93.62 92 PRO A C 1
ATOM 665 O O . PRO A 1 92 ? 5.846 -11.200 -19.665 1.00 93.62 92 PRO A O 1
ATOM 668 N N . ALA A 1 93 ? 3.777 -11.084 -20.495 1.00 93.12 93 ALA A N 1
ATOM 669 C CA . ALA A 1 93 ? 3.607 -9.656 -20.226 1.00 93.12 93 ALA A CA 1
ATOM 670 C C . ALA A 1 93 ? 3.803 -9.289 -18.734 1.00 93.12 93 ALA A C 1
ATOM 672 O O . ALA A 1 93 ? 4.189 -8.160 -18.413 1.00 93.12 93 ALA A O 1
ATOM 673 N N . ILE A 1 94 ? 3.555 -10.222 -17.804 1.00 91.69 94 ILE A N 1
ATOM 674 C CA . ILE A 1 94 ? 3.834 -10.036 -16.373 1.00 91.69 94 ILE A CA 1
ATOM 675 C C . ILE A 1 94 ? 5.342 -9.896 -16.139 1.00 91.69 94 ILE A C 1
ATOM 677 O O . ILE A 1 94 ? 5.756 -8.908 -15.527 1.00 91.69 94 ILE A O 1
ATOM 681 N N . GLY A 1 95 ? 6.170 -10.819 -16.638 1.00 91.69 95 GLY A N 1
ATOM 682 C CA . GLY A 1 95 ? 7.618 -10.736 -16.449 1.00 91.69 95 GLY A CA 1
ATOM 683 C C . GLY A 1 95 ? 8.255 -9.594 -17.230 1.00 91.69 95 GLY A C 1
ATOM 684 O O . GLY A 1 95 ? 9.135 -8.920 -16.699 1.00 91.69 95 GLY A O 1
ATOM 685 N N . GLU A 1 96 ? 7.776 -9.294 -18.440 1.00 93.12 96 GLU A N 1
ATOM 686 C CA . GLU A 1 96 ? 8.248 -8.143 -19.226 1.00 93.12 96 GLU A CA 1
ATOM 687 C C . GLU A 1 96 ? 8.025 -6.818 -18.487 1.00 93.12 96 GLU A C 1
ATOM 689 O O . GLU A 1 96 ? 8.956 -6.026 -18.316 1.00 93.12 96 GLU A O 1
ATOM 694 N N . THR A 1 97 ? 6.808 -6.587 -17.985 1.00 93.50 97 THR A N 1
ATOM 695 C CA . THR A 1 97 ? 6.502 -5.355 -17.244 1.00 93.50 97 THR A CA 1
ATOM 696 C C . THR A 1 97 ? 7.216 -5.292 -15.896 1.00 93.50 97 THR A C 1
ATOM 698 O O . THR A 1 97 ? 7.635 -4.210 -15.488 1.00 93.50 97 THR A O 1
ATOM 701 N N . ALA A 1 98 ? 7.390 -6.422 -15.202 1.00 90.81 98 ALA A N 1
ATOM 702 C CA . ALA A 1 98 ? 8.186 -6.483 -13.975 1.00 90.81 98 ALA A CA 1
ATOM 703 C C . ALA A 1 98 ? 9.661 -6.139 -14.239 1.00 90.81 98 ALA A C 1
ATOM 705 O O . ALA A 1 98 ? 10.232 -5.307 -13.534 1.00 90.81 98 ALA A O 1
ATOM 706 N N . ARG A 1 99 ? 10.263 -6.718 -15.286 1.00 92.44 99 ARG A N 1
ATOM 707 C CA . ARG A 1 99 ? 11.657 -6.466 -15.674 1.00 92.44 99 ARG A CA 1
ATOM 708 C C . ARG A 1 99 ? 11.901 -4.992 -15.982 1.00 92.44 99 ARG A C 1
ATOM 710 O O . ARG A 1 99 ? 12.834 -4.424 -15.425 1.00 92.44 99 ARG A O 1
ATOM 717 N N . GLY A 1 100 ? 11.017 -4.354 -16.753 1.00 90.88 100 GLY A N 1
ATOM 718 C CA . GLY A 1 100 ? 11.132 -2.922 -17.055 1.00 90.88 100 GLY A CA 1
ATOM 719 C C . GLY A 1 100 ? 11.089 -2.032 -15.805 1.00 90.88 100 GLY A C 1
ATOM 720 O O . GLY A 1 100 ? 11.801 -1.034 -15.722 1.00 90.88 100 GLY A O 1
ATOM 721 N N . ILE A 1 101 ? 10.313 -2.405 -14.780 1.00 89.31 101 ILE A N 1
ATOM 722 C CA . ILE A 1 101 ? 10.331 -1.699 -13.489 1.00 89.31 101 ILE A CA 1
ATOM 723 C C . ILE A 1 101 ? 11.671 -1.924 -12.780 1.00 89.31 101 ILE A C 1
ATOM 725 O O . ILE A 1 101 ? 12.281 -0.964 -12.310 1.00 89.31 101 ILE A O 1
ATOM 729 N N . TYR A 1 102 ? 12.153 -3.168 -12.715 1.00 88.19 102 TYR A N 1
ATOM 730 C CA . TYR A 1 102 ? 13.423 -3.483 -12.058 1.00 88.19 102 TYR A CA 1
ATOM 731 C C . TYR A 1 102 ? 14.622 -2.798 -12.719 1.00 88.19 102 TYR A C 1
ATOM 733 O O . TYR A 1 102 ? 15.485 -2.285 -12.007 1.00 88.19 102 TYR A O 1
ATOM 741 N N . GLU A 1 103 ? 14.659 -2.713 -14.046 1.00 91.75 103 GLU A N 1
ATOM 742 C CA . GLU A 1 103 ? 15.703 -1.994 -14.783 1.00 91.75 103 GLU A CA 1
ATOM 743 C C . GLU A 1 103 ? 15.776 -0.525 -14.353 1.00 91.75 103 GLU A C 1
ATOM 745 O O . GLU A 1 103 ? 16.848 -0.049 -13.979 1.00 91.75 103 GLU A O 1
ATOM 750 N N . ARG A 1 104 ? 14.627 0.155 -14.251 1.00 89.12 104 ARG A N 1
ATOM 751 C CA . ARG A 1 104 ? 14.549 1.536 -13.740 1.00 89.12 104 ARG A CA 1
ATOM 752 C C . ARG A 1 104 ? 14.974 1.654 -12.275 1.00 89.12 104 ARG A C 1
ATOM 754 O O . ARG A 1 104 ? 15.532 2.666 -11.860 1.00 89.12 104 ARG A O 1
ATOM 761 N N . THR A 1 105 ? 14.753 0.622 -11.456 1.00 86.19 105 THR A N 1
ATOM 762 C CA . THR A 1 105 ? 15.216 0.640 -10.054 1.00 86.19 105 THR A CA 1
ATOM 763 C C . THR A 1 105 ? 16.730 0.512 -9.900 1.00 86.19 105 THR A C 1
ATOM 765 O O . THR A 1 105 ? 17.235 0.788 -8.808 1.00 86.19 105 THR A O 1
ATOM 768 N N . ASN A 1 106 ? 17.456 0.082 -10.936 1.00 86.81 106 ASN A N 1
ATOM 769 C CA . ASN A 1 106 ? 18.910 -0.095 -10.880 1.00 86.81 106 ASN A CA 1
ATOM 770 C C . ASN A 1 106 ? 19.682 1.226 -11.026 1.00 86.81 106 ASN A C 1
ATOM 772 O O . ASN A 1 106 ? 20.879 1.258 -10.759 1.00 86.81 106 ASN A O 1
ATOM 776 N N . GLU A 1 107 ? 18.996 2.328 -11.348 1.00 85.19 107 GLU A N 1
ATOM 777 C CA . GLU A 1 107 ? 19.546 3.692 -11.307 1.00 85.19 107 GLU A CA 1
ATOM 778 C C . GLU A 1 107 ? 19.952 4.126 -9.886 1.00 85.19 107 GLU A C 1
ATOM 780 O O . GLU A 1 107 ? 20.727 5.062 -9.707 1.00 85.19 107 GLU A O 1
ATOM 785 N N . THR A 1 108 ? 19.416 3.466 -8.853 1.00 87.62 108 THR A N 1
ATOM 786 C CA . THR A 1 108 ? 19.687 3.769 -7.444 1.00 87.62 108 THR A CA 1
ATOM 787 C C . THR A 1 108 ? 20.359 2.583 -6.762 1.00 87.62 108 THR A C 1
ATOM 789 O O . THR A 1 108 ? 19.915 1.441 -6.885 1.00 87.62 108 THR A O 1
ATOM 792 N N . ALA A 1 109 ? 21.407 2.855 -5.980 1.00 91.25 109 ALA A N 1
ATOM 793 C CA . ALA A 1 109 ? 22.087 1.830 -5.197 1.00 91.25 109 ALA A CA 1
ATOM 794 C C . ALA A 1 109 ? 21.123 1.091 -4.246 1.00 91.25 109 ALA A C 1
ATOM 796 O O . ALA A 1 109 ? 20.185 1.673 -3.692 1.00 91.25 109 ALA A O 1
ATOM 797 N N . LEU A 1 110 ? 21.395 -0.197 -4.012 1.00 89.75 110 LEU A N 1
ATOM 798 C CA . LEU A 1 110 ? 20.519 -1.092 -3.250 1.00 89.75 110 LEU A CA 1
ATOM 799 C C . LEU A 1 110 ? 20.179 -0.564 -1.847 1.00 89.75 110 LEU A C 1
ATOM 801 O O . LEU A 1 110 ? 19.018 -0.601 -1.452 1.00 89.75 110 LEU A O 1
ATOM 805 N N . ILE A 1 111 ? 21.167 -0.071 -1.094 1.00 92.81 111 ILE A N 1
ATOM 806 C CA . ILE A 1 111 ? 20.963 0.349 0.302 1.00 92.81 111 ILE A CA 1
ATOM 807 C C . ILE A 1 111 ? 20.029 1.570 0.404 1.00 92.81 111 ILE A C 1
ATOM 809 O O . ILE A 1 111 ? 19.009 1.457 1.088 1.00 92.81 111 ILE A O 1
ATOM 813 N N . PRO A 1 112 ? 20.273 2.697 -0.303 1.00 90.62 112 PRO A N 1
ATOM 814 C CA . PRO A 1 112 ? 19.303 3.791 -0.372 1.00 90.62 112 PRO A CA 1
ATOM 815 C C . PRO A 1 112 ? 17.915 3.336 -0.827 1.00 90.62 112 PRO A C 1
ATOM 817 O O . PRO A 1 112 ? 16.914 3.776 -0.263 1.00 90.62 112 PRO A O 1
ATOM 820 N N . ARG A 1 113 ? 17.847 2.416 -1.800 1.00 89.81 113 ARG A N 1
ATOM 821 C CA . ARG A 1 113 ? 16.582 1.868 -2.297 1.00 89.81 113 ARG A CA 1
ATOM 822 C C . ARG A 1 113 ? 15.791 1.149 -1.206 1.00 89.81 113 ARG A C 1
ATOM 824 O O . ARG A 1 113 ? 14.594 1.391 -1.059 1.00 89.81 113 ARG A O 1
ATOM 831 N N . LEU A 1 114 ? 16.449 0.298 -0.423 1.00 89.25 114 LEU A N 1
ATOM 832 C CA . LEU A 1 114 ? 15.819 -0.418 0.688 1.00 89.25 114 LEU A CA 1
ATOM 833 C C . LEU A 1 114 ? 15.356 0.538 1.790 1.00 89.25 114 LEU A C 1
ATOM 835 O O . LEU A 1 114 ? 14.231 0.410 2.263 1.00 89.25 114 LEU A O 1
ATOM 839 N N . ILE A 1 115 ? 16.182 1.523 2.154 1.00 90.06 115 ILE A N 1
ATOM 840 C CA . ILE A 1 115 ? 15.852 2.515 3.187 1.00 90.06 115 ILE A CA 1
ATOM 841 C C . ILE A 1 115 ? 14.634 3.342 2.771 1.00 90.06 115 ILE A C 1
ATOM 843 O O . ILE A 1 115 ? 13.654 3.423 3.503 1.00 90.06 115 ILE A O 1
ATOM 847 N N . LEU A 1 116 ? 14.662 3.935 1.581 1.00 90.75 116 LEU A N 1
ATOM 848 C CA . LEU A 1 116 ? 13.603 4.834 1.123 1.00 90.75 116 LEU A CA 1
ATOM 849 C C . LEU A 1 116 ? 12.304 4.080 0.786 1.00 90.75 116 LEU A C 1
ATOM 851 O O . LEU A 1 116 ? 11.211 4.596 1.019 1.00 90.75 116 LEU A O 1
ATOM 855 N N . SER A 1 117 ? 12.386 2.841 0.294 1.00 88.88 117 SER A N 1
ATOM 856 C CA . SER A 1 117 ? 11.181 2.028 0.067 1.00 88.88 117 SER A CA 1
ATOM 857 C C . SER A 1 117 ? 10.600 1.521 1.385 1.00 88.88 117 SER A C 1
ATOM 859 O O . SER A 1 117 ? 9.407 1.674 1.627 1.00 88.88 117 SER A O 1
ATOM 861 N N . GLY A 1 118 ? 11.444 0.944 2.245 1.00 88.19 118 GLY A N 1
ATOM 862 C CA . GLY A 1 118 ? 11.024 0.272 3.473 1.00 88.19 118 GLY A CA 1
ATOM 863 C C . GLY A 1 118 ? 10.672 1.212 4.622 1.00 88.19 118 GLY A C 1
ATOM 864 O O . GLY A 1 118 ? 9.812 0.867 5.423 1.00 88.19 118 GLY A O 1
ATOM 865 N N . LEU A 1 119 ? 11.296 2.391 4.710 1.00 88.62 119 LEU A N 1
ATOM 866 C CA . LEU A 1 119 ? 11.050 3.347 5.800 1.00 88.62 119 LEU A CA 1
ATOM 867 C C . LEU A 1 119 ? 10.161 4.526 5.401 1.00 88.62 119 LEU A C 1
ATOM 869 O O . LEU A 1 119 ? 9.580 5.149 6.284 1.00 88.62 119 LEU A O 1
ATOM 873 N N . LEU A 1 120 ? 10.048 4.846 4.107 1.00 91.81 120 LEU A N 1
ATOM 874 C CA . LEU A 1 120 ? 9.197 5.948 3.646 1.00 91.81 120 LEU A CA 1
ATOM 875 C C . LEU A 1 120 ? 8.037 5.448 2.798 1.00 91.81 120 LEU A C 1
ATOM 877 O O . LEU A 1 120 ? 6.892 5.570 3.216 1.00 91.81 120 LEU A O 1
ATOM 881 N N . THR A 1 121 ? 8.310 4.883 1.624 1.00 93.81 121 THR A N 1
ATOM 882 C CA . THR A 1 121 ? 7.251 4.623 0.633 1.00 93.81 121 THR A CA 1
ATOM 883 C C . THR A 1 121 ? 6.208 3.640 1.163 1.00 93.81 121 THR A C 1
ATOM 885 O O . THR A 1 121 ? 5.035 3.998 1.255 1.00 93.81 121 THR A O 1
ATOM 888 N N . ALA A 1 122 ? 6.631 2.449 1.593 1.00 93.38 122 ALA A N 1
ATOM 889 C CA . ALA A 1 122 ? 5.712 1.423 2.074 1.00 93.38 122 ALA A CA 1
ATOM 890 C C . ALA A 1 122 ? 4.960 1.852 3.352 1.00 93.38 122 ALA A C 1
ATOM 892 O O . ALA A 1 122 ? 3.730 1.802 3.340 1.00 93.38 122 ALA A O 1
ATOM 893 N N . PRO A 1 123 ? 5.614 2.364 4.419 1.00 94.31 123 PRO A N 1
ATOM 894 C CA . PRO A 1 123 ? 4.884 2.817 5.605 1.00 94.31 123 PRO A CA 1
ATOM 895 C C . PRO A 1 123 ? 3.866 3.922 5.305 1.00 94.31 123 PRO A C 1
ATOM 897 O O . PRO A 1 123 ? 2.760 3.906 5.841 1.00 94.31 123 PRO A O 1
ATOM 900 N N . LEU A 1 124 ? 4.204 4.876 4.432 1.00 96.75 124 LEU A N 1
ATOM 901 C CA . LEU A 1 124 ? 3.311 5.986 4.094 1.00 96.75 124 LEU A CA 1
ATOM 902 C C . LEU A 1 124 ? 2.147 5.556 3.195 1.00 96.75 124 LEU A C 1
ATOM 904 O O . LEU A 1 124 ? 1.046 6.092 3.341 1.00 96.75 124 LEU A O 1
ATOM 908 N N . GLU A 1 125 ? 2.341 4.562 2.326 1.00 97.25 125 GLU A N 1
ATOM 909 C CA . GLU A 1 125 ? 1.230 3.901 1.638 1.00 97.25 125 GLU A CA 1
ATOM 910 C C . GLU A 1 125 ? 0.245 3.278 2.635 1.00 97.25 125 GLU A C 1
ATOM 912 O O . GLU A 1 125 ? -0.970 3.492 2.528 1.00 97.25 125 GLU A O 1
ATOM 917 N N . GLU A 1 126 ? 0.746 2.583 3.659 1.00 97.44 126 GLU A N 1
ATOM 918 C CA . GLU A 1 126 ? -0.102 1.945 4.670 1.00 97.44 126 GLU A CA 1
ATOM 919 C C . GLU A 1 126 ? -0.922 2.954 5.487 1.00 97.44 126 GLU A C 1
ATOM 921 O O . GLU A 1 126 ? -2.075 2.674 5.834 1.00 97.44 126 GLU A O 1
ATOM 926 N N . VAL A 1 127 ? -0.408 4.170 5.715 1.00 97.81 127 VAL A N 1
ATOM 927 C CA . VAL A 1 127 ? -1.165 5.253 6.375 1.00 97.81 127 VAL A CA 1
ATOM 928 C C . VAL A 1 127 ? -2.468 5.565 5.630 1.00 97.81 127 VAL A C 1
ATOM 930 O O . VAL A 1 127 ? -3.500 5.792 6.272 1.00 97.81 127 VAL A O 1
ATOM 933 N N . TYR A 1 128 ? -2.451 5.572 4.294 1.00 98.19 128 TYR A N 1
ATOM 934 C CA . TYR A 1 128 ? -3.659 5.782 3.494 1.00 98.19 128 TYR A CA 1
ATOM 935 C C . TYR A 1 128 ? -4.501 4.507 3.412 1.00 98.19 128 TYR A C 1
ATOM 937 O O . TYR A 1 128 ? -5.676 4.525 3.790 1.00 98.19 128 TYR A O 1
ATOM 945 N N . TRP A 1 129 ? -3.916 3.394 2.965 1.00 98.12 129 TRP A N 1
ATOM 946 C CA . TRP A 1 129 ? -4.671 2.178 2.661 1.00 98.12 129 TRP A CA 1
ATOM 947 C C . TRP A 1 129 ? -5.235 1.506 3.910 1.00 98.12 129 TRP A C 1
ATOM 949 O O . TRP A 1 129 ? -6.445 1.303 4.011 1.00 98.12 129 TRP A O 1
ATOM 959 N N . ARG A 1 130 ? -4.389 1.202 4.895 1.00 97.31 130 ARG A N 1
ATOM 960 C CA . ARG A 1 130 ? -4.780 0.472 6.117 1.00 97.31 130 ARG A CA 1
ATOM 961 C C . ARG A 1 130 ? -5.168 1.441 7.225 1.00 97.31 130 ARG A C 1
ATOM 963 O O . ARG A 1 130 ? -6.055 1.154 8.026 1.00 97.31 130 ARG A O 1
ATOM 970 N N . GLY A 1 131 ? -4.575 2.631 7.226 1.00 96.69 131 GLY A N 1
ATOM 971 C CA . GLY A 1 131 ? -4.883 3.670 8.195 1.00 96.69 131 GLY A CA 1
ATOM 972 C C . GLY A 1 131 ? -6.174 4.440 7.933 1.00 96.69 131 GLY A C 1
ATOM 973 O O . GLY A 1 131 ? -6.744 4.948 8.899 1.00 96.69 131 GLY A O 1
ATOM 974 N N . ALA A 1 132 ? -6.670 4.538 6.698 1.00 97.19 132 ALA A N 1
ATOM 975 C CA . ALA A 1 132 ? -7.872 5.326 6.407 1.00 97.19 132 ALA A CA 1
ATOM 976 C C . ALA A 1 132 ? -8.879 4.596 5.511 1.00 97.19 132 ALA A C 1
ATOM 978 O O . ALA A 1 132 ? -10.054 4.493 5.869 1.00 97.19 132 ALA A O 1
ATOM 979 N N . PHE A 1 133 ? -8.433 4.077 4.366 1.00 97.69 133 PHE A N 1
ATOM 980 C CA . PHE A 1 133 ? -9.312 3.515 3.343 1.00 97.69 133 PHE A CA 1
ATOM 981 C C . PHE A 1 133 ? -10.014 2.236 3.818 1.00 97.69 133 PHE A C 1
ATOM 983 O O . PHE A 1 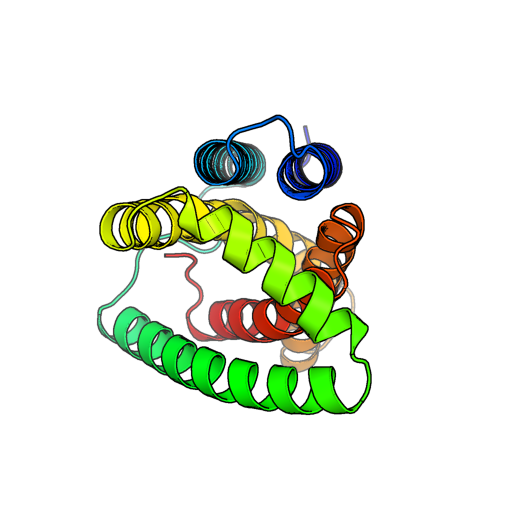133 ? -11.245 2.183 3.826 1.00 97.69 133 PHE A O 1
ATOM 990 N N . GLN A 1 134 ? -9.258 1.235 4.280 1.00 96.88 134 GLN A N 1
ATOM 991 C CA . GLN A 1 134 ? -9.796 -0.051 4.732 1.00 96.88 134 GLN A CA 1
ATOM 992 C C . GLN A 1 134 ? -10.804 0.087 5.891 1.00 96.88 134 GLN A C 1
ATOM 994 O O . GLN A 1 134 ? -11.902 -0.468 5.778 1.00 96.88 134 GLN A O 1
ATOM 999 N N . PRO A 1 135 ? -10.520 0.843 6.976 1.00 94.69 135 PRO A N 1
ATOM 1000 C CA . PRO A 1 135 ? -11.506 1.076 8.031 1.00 94.69 135 PRO A CA 1
ATOM 1001 C C . PRO A 1 135 ? -12.793 1.729 7.515 1.00 94.69 135 PRO A C 1
ATOM 1003 O O . PRO A 1 135 ? -13.884 1.346 7.937 1.00 94.69 135 PRO A O 1
ATOM 1006 N N . ALA A 1 136 ? -12.689 2.678 6.578 1.00 94.19 136 ALA A N 1
ATOM 1007 C CA . ALA A 1 136 ? -13.847 3.374 6.027 1.00 94.19 136 ALA A CA 1
ATOM 1008 C C . ALA A 1 136 ? -14.748 2.450 5.194 1.00 94.19 136 ALA A C 1
ATOM 1010 O O . ALA A 1 136 ? -15.967 2.447 5.387 1.00 94.19 136 ALA A O 1
ATOM 1011 N N . VAL A 1 137 ? -14.168 1.636 4.304 1.00 91.38 137 VAL A N 1
ATOM 1012 C CA . VAL A 1 137 ? -14.945 0.673 3.500 1.00 91.38 137 VAL A CA 1
ATOM 1013 C C . VAL A 1 137 ? -15.500 -0.464 4.362 1.00 91.38 137 VAL A C 1
ATOM 1015 O O . VAL A 1 137 ? -16.637 -0.889 4.160 1.00 91.38 137 VAL A O 1
ATOM 1018 N N . GLY A 1 138 ? -14.758 -0.897 5.386 1.00 88.38 138 GLY A N 1
ATOM 1019 C CA . GLY A 1 138 ? -15.235 -1.871 6.368 1.00 88.38 138 GLY A CA 1
ATOM 1020 C C . GLY A 1 138 ? -16.412 -1.344 7.196 1.00 88.38 138 GLY A C 1
ATOM 1021 O O . GLY A 1 138 ? -17.380 -2.070 7.425 1.00 88.38 138 GLY A O 1
ATOM 1022 N N . ALA A 1 139 ? -16.377 -0.069 7.595 1.00 87.31 139 ALA A N 1
ATOM 1023 C CA . ALA A 1 139 ? -17.469 0.572 8.322 1.00 87.31 139 ALA A CA 1
ATOM 1024 C C . ALA A 1 139 ? -18.733 0.732 7.463 1.00 87.31 139 ALA A C 1
ATOM 1026 O O . ALA A 1 139 ? -19.838 0.532 7.966 1.00 87.31 139 ALA A O 1
ATOM 1027 N N . ALA A 1 140 ? -18.587 1.025 6.166 1.00 85.00 140 ALA A N 1
ATOM 1028 C CA . ALA A 1 140 ? -19.714 1.103 5.234 1.00 85.00 140 ALA A CA 1
ATOM 1029 C C . ALA A 1 140 ? -20.445 -0.247 5.069 1.00 85.00 140 ALA A C 1
ATOM 1031 O O . ALA A 1 140 ? -21.650 -0.276 4.823 1.00 85.00 140 ALA A O 1
ATOM 1032 N N . ALA A 1 141 ? -19.747 -1.368 5.274 1.00 74.31 141 ALA A N 1
ATOM 1033 C CA . ALA A 1 141 ? -20.318 -2.712 5.196 1.00 74.31 141 ALA A CA 1
ATOM 1034 C C . ALA A 1 141 ? -21.110 -3.149 6.452 1.00 74.31 141 ALA A C 1
ATOM 1036 O O . ALA A 1 141 ? -21.723 -4.219 6.445 1.00 74.31 141 ALA A O 1
ATOM 1037 N N . ASN A 1 142 ? -21.136 -2.347 7.529 1.00 67.00 142 ASN A N 1
ATOM 1038 C CA . ASN A 1 142 ? -21.717 -2.725 8.831 1.00 67.00 142 ASN A CA 1
ATOM 1039 C C . ASN A 1 142 ? -23.246 -2.931 8.844 1.00 67.00 142 ASN A C 1
ATOM 1041 O O . ASN A 1 142 ? -23.778 -3.396 9.847 1.00 67.00 142 ASN A O 1
ATOM 1045 N N . GLY A 1 143 ? -23.971 -2.617 7.768 1.00 55.75 143 GLY A N 1
ATOM 1046 C CA . GLY A 1 143 ? -25.433 -2.538 7.812 1.00 55.75 143 GLY A CA 1
ATOM 1047 C C . GLY A 1 143 ? -26.197 -3.852 8.042 1.00 55.75 143 GLY A C 1
ATOM 1048 O O . GLY A 1 143 ? -27.327 -3.779 8.513 1.00 55.75 143 GLY A O 1
ATOM 1049 N N . ARG A 1 144 ? -25.669 -5.039 7.679 1.00 58.75 144 ARG A N 1
ATOM 1050 C CA . ARG A 1 144 ? -26.480 -6.291 7.628 1.00 58.75 144 ARG A CA 1
ATOM 1051 C C . ARG A 1 144 ? -25.709 -7.613 7.803 1.00 58.75 144 ARG A C 1
ATOM 1053 O O . ARG A 1 144 ? -26.202 -8.665 7.401 1.00 58.75 144 ARG A O 1
ATOM 1060 N N . ILE A 1 145 ? -24.475 -7.594 8.311 1.00 67.06 145 ILE A N 1
ATOM 1061 C CA . ILE A 1 145 ? -23.531 -8.708 8.109 1.00 67.06 145 ILE A CA 1
ATOM 1062 C C . ILE A 1 145 ? -22.884 -9.179 9.427 1.00 67.06 145 ILE A C 1
ATOM 1064 O O . ILE A 1 145 ? -22.535 -8.376 10.286 1.00 67.06 145 ILE A O 1
ATOM 1068 N N . THR A 1 146 ? -22.696 -10.498 9.579 1.00 72.94 146 THR A N 1
ATOM 1069 C CA . THR A 1 146 ? -22.010 -11.116 10.731 1.00 72.94 146 THR A CA 1
ATOM 1070 C C . THR A 1 146 ? -20.532 -10.707 10.828 1.00 72.94 146 THR A C 1
ATOM 1072 O O . THR A 1 146 ? -19.898 -10.355 9.832 1.00 72.94 146 THR A O 1
ATOM 1075 N N . SER A 1 147 ? -19.935 -10.816 12.021 1.00 75.00 147 SER A N 1
ATOM 1076 C CA . SER A 1 147 ? -18.554 -10.373 12.292 1.00 75.00 147 SER A CA 1
ATOM 1077 C C . SER A 1 147 ? -17.497 -10.977 11.354 1.00 75.00 147 SER A C 1
ATOM 1079 O O . SER A 1 147 ? -16.635 -10.251 10.866 1.00 75.00 147 SER A O 1
ATOM 1081 N N . ARG A 1 148 ? -17.582 -12.279 11.038 1.00 80.00 148 ARG A N 1
ATOM 1082 C CA . ARG A 1 148 ? -16.653 -12.949 10.103 1.00 80.00 148 ARG A CA 1
ATOM 1083 C C . ARG A 1 148 ? -16.791 -12.437 8.673 1.00 80.00 148 ARG A C 1
ATOM 1085 O O . ARG A 1 148 ? -15.792 -12.185 8.004 1.00 80.00 148 ARG A O 1
ATOM 1092 N N . ARG A 1 149 ? -18.028 -12.275 8.201 1.00 83.25 149 ARG A N 1
ATOM 1093 C CA . ARG A 1 149 ? -18.294 -11.775 6.849 1.00 83.25 149 ARG A CA 1
ATOM 1094 C C . ARG A 1 149 ? -17.873 -10.310 6.708 1.00 83.25 149 ARG A C 1
ATOM 1096 O O . ARG A 1 149 ? -17.389 -9.937 5.650 1.00 83.25 149 ARG A O 1
ATOM 1103 N N . ARG A 1 150 ? -17.958 -9.511 7.777 1.00 83.06 150 ARG A N 1
ATOM 1104 C CA . ARG A 1 150 ? -17.442 -8.134 7.795 1.00 83.06 150 ARG A CA 1
ATOM 1105 C C . ARG A 1 150 ? -15.937 -8.073 7.537 1.00 83.06 150 ARG A C 1
ATOM 1107 O O . ARG A 1 150 ? -15.513 -7.280 6.708 1.00 83.06 150 ARG A O 1
ATOM 1114 N N . THR A 1 151 ? -15.148 -8.916 8.204 1.00 88.25 151 THR A N 1
ATOM 1115 C CA . THR A 1 151 ? -13.697 -9.005 7.961 1.00 88.25 151 THR A CA 1
ATOM 1116 C C . THR A 1 151 ? -13.409 -9.357 6.505 1.00 88.25 151 THR A C 1
ATOM 1118 O O . THR A 1 151 ? -12.600 -8.692 5.869 1.00 88.25 151 THR A O 1
ATOM 1121 N N . LEU A 1 152 ? -14.109 -10.352 5.951 1.00 91.25 152 LEU A N 1
ATOM 1122 C CA . LEU A 1 152 ? -13.924 -10.752 4.554 1.00 91.25 152 LEU A CA 1
ATOM 1123 C C . LEU A 1 152 ? -14.259 -9.605 3.591 1.00 91.25 152 LEU A C 1
ATOM 1125 O O . LEU A 1 152 ? -13.474 -9.323 2.693 1.00 91.25 152 LEU A O 1
ATOM 1129 N N . VAL A 1 153 ? -15.375 -8.904 3.811 1.00 90.38 153 VAL A N 1
ATOM 1130 C CA . VAL A 1 153 ? -15.774 -7.752 2.987 1.00 90.38 153 VAL A CA 1
ATOM 1131 C C . VAL A 1 153 ? -14.764 -6.609 3.092 1.00 90.38 153 VAL A C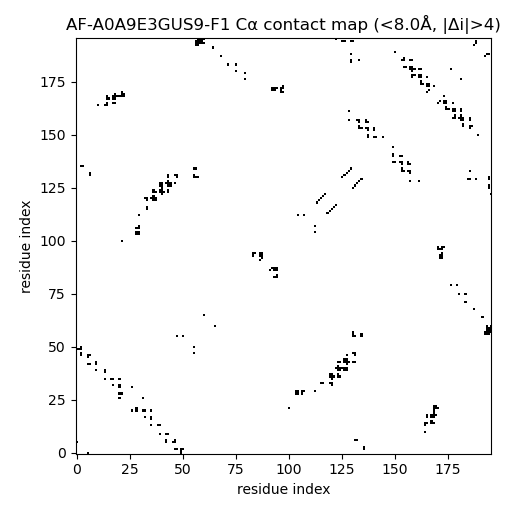 1
ATOM 1133 O O . VAL A 1 153 ? -14.405 -6.042 2.066 1.00 90.38 153 VAL A O 1
ATOM 1136 N N . ALA A 1 154 ? -14.272 -6.285 4.291 1.00 92.06 154 ALA A N 1
ATOM 1137 C CA . ALA A 1 154 ? -13.277 -5.230 4.476 1.00 92.06 154 ALA A CA 1
ATOM 1138 C C . ALA A 1 154 ? -11.961 -5.554 3.752 1.00 92.06 154 ALA A C 1
ATOM 1140 O O . ALA A 1 154 ? -11.423 -4.695 3.054 1.00 92.06 154 ALA A O 1
ATOM 1141 N N . VAL A 1 155 ? -11.488 -6.801 3.865 1.00 95.94 155 VAL A N 1
ATOM 1142 C CA . VAL A 1 155 ? -10.304 -7.285 3.144 1.00 95.94 155 VAL A CA 1
ATOM 1143 C C . VAL A 1 155 ? -10.539 -7.200 1.641 1.00 95.94 155 VAL A C 1
ATOM 1145 O O . VAL A 1 155 ? -9.796 -6.505 0.961 1.00 95.94 155 VAL A O 1
ATOM 1148 N N . ALA A 1 156 ? -11.611 -7.807 1.128 1.00 96.00 156 ALA A N 1
ATOM 1149 C CA . ALA A 1 156 ? -11.903 -7.832 -0.303 1.00 96.00 156 ALA A CA 1
ATOM 1150 C C . ALA A 1 156 ? -12.071 -6.425 -0.900 1.00 96.00 156 ALA A C 1
ATOM 1152 O O . ALA A 1 156 ? -11.508 -6.136 -1.953 1.00 96.00 156 ALA A O 1
ATOM 1153 N N . ALA A 1 157 ? -12.800 -5.531 -0.225 1.00 94.88 157 ALA A N 1
ATOM 1154 C CA . ALA A 1 157 ? -13.004 -4.159 -0.684 1.00 94.88 157 ALA A CA 1
ATOM 1155 C C . ALA A 1 157 ? -11.702 -3.347 -0.659 1.00 94.88 157 ALA A C 1
ATOM 1157 O O . ALA A 1 157 ? -11.437 -2.586 -1.589 1.00 94.88 157 ALA A O 1
ATOM 1158 N N . SER A 1 158 ? -10.873 -3.522 0.376 1.00 96.50 158 SER A N 1
ATOM 1159 C CA . SER A 1 158 ? -9.568 -2.863 0.442 1.00 96.50 158 SER A CA 1
ATOM 1160 C C . SER A 1 158 ? -8.609 -3.386 -0.622 1.00 96.50 158 SER A C 1
ATOM 1162 O O . SER A 1 158 ? -7.923 -2.588 -1.254 1.00 96.50 158 SER A O 1
ATOM 1164 N N . THR A 1 159 ? -8.554 -4.704 -0.830 1.00 98.06 159 THR A N 1
ATOM 1165 C CA . THR A 1 159 ? -7.747 -5.323 -1.886 1.00 98.06 159 THR A CA 1
ATOM 1166 C C . THR A 1 159 ? -8.185 -4.811 -3.249 1.00 98.06 159 THR A C 1
ATOM 1168 O O . THR A 1 159 ? -7.353 -4.307 -3.989 1.00 98.06 159 THR A O 1
ATOM 1171 N N . LEU A 1 160 ? -9.489 -4.840 -3.544 1.00 97.69 160 LEU A N 1
ATOM 1172 C CA . LEU A 1 160 ? -10.026 -4.342 -4.808 1.00 97.69 160 LEU A CA 1
ATOM 1173 C C . LEU A 1 160 ? -9.696 -2.862 -5.020 1.00 97.69 160 LEU A C 1
ATOM 1175 O O . LEU A 1 160 ? -9.266 -2.491 -6.107 1.00 97.69 160 LEU A O 1
ATOM 1179 N N . GLY A 1 161 ? -9.853 -2.025 -3.990 1.00 97.19 161 GLY A N 1
ATOM 1180 C CA . GLY A 1 161 ? -9.467 -0.616 -4.052 1.00 97.19 161 GLY A CA 1
ATOM 1181 C C . GLY A 1 161 ? -7.986 -0.440 -4.395 1.00 97.19 161 GLY A C 1
ATOM 1182 O O . GLY A 1 161 ? -7.663 0.294 -5.326 1.00 97.19 161 GLY A O 1
ATOM 1183 N N . TYR A 1 162 ? -7.100 -1.159 -3.700 1.00 97.94 162 TYR A N 1
ATOM 1184 C CA . TYR A 1 162 ? -5.658 -1.094 -3.944 1.00 97.94 162 TYR A CA 1
ATOM 1185 C C . TYR A 1 162 ? -5.280 -1.583 -5.349 1.00 97.94 162 TYR A C 1
ATOM 1187 O O . TYR A 1 162 ? -4.510 -0.932 -6.052 1.00 97.94 162 TYR A O 1
ATOM 1195 N N . THR A 1 163 ? -5.877 -2.685 -5.807 1.00 98.19 163 THR A N 1
ATOM 1196 C CA . THR A 1 163 ? -5.677 -3.219 -7.160 1.00 98.19 163 THR A CA 1
ATOM 1197 C C . THR A 1 163 ? -6.158 -2.250 -8.237 1.00 98.19 163 THR A C 1
ATOM 1199 O O . THR A 1 163 ? -5.423 -1.987 -9.186 1.00 98.19 163 THR A O 1
ATOM 1202 N N . LEU A 1 164 ? -7.368 -1.696 -8.099 1.00 97.19 164 LEU A N 1
ATOM 1203 C CA . LEU A 1 164 ? -7.942 -0.757 -9.070 1.00 97.19 164 LEU A CA 1
ATOM 1204 C C . LEU A 1 164 ? -7.124 0.525 -9.180 1.00 97.19 164 LEU A C 1
ATOM 1206 O O . LEU A 1 164 ? -6.953 1.056 -10.272 1.00 97.19 164 LEU A O 1
ATOM 1210 N N . PHE A 1 165 ? -6.592 1.008 -8.063 1.00 96.12 165 PHE A N 1
ATOM 1211 C CA . PHE A 1 165 ? -5.679 2.142 -8.050 1.00 96.12 165 PHE A CA 1
ATOM 1212 C C . PHE A 1 165 ? -4.435 1.883 -8.914 1.00 96.12 165 PHE A C 1
ATOM 1214 O O . PHE A 1 165 ? -4.048 2.739 -9.711 1.00 96.12 165 PHE A O 1
ATOM 1221 N N . HIS A 1 166 ? -3.865 0.678 -8.834 1.00 97.44 166 HIS A N 1
ATOM 1222 C CA . HIS A 1 166 ? -2.689 0.300 -9.620 1.00 97.44 166 HIS A CA 1
ATOM 1223 C C . HIS A 1 166 ? -2.981 0.062 -11.105 1.00 97.44 166 HIS A C 1
ATOM 1225 O O . HIS A 1 166 ? -2.044 0.076 -11.901 1.00 97.44 166 HIS A O 1
ATOM 1231 N N . VAL A 1 167 ? -4.244 -0.059 -11.534 1.00 97.81 167 VAL A N 1
ATOM 1232 C CA . VAL A 1 167 ? -4.592 -0.098 -12.972 1.00 97.81 167 VAL A CA 1
ATOM 1233 C C . VAL A 1 167 ? -4.118 1.170 -13.687 1.00 97.81 167 VAL A C 1
ATOM 1235 O O . VAL A 1 167 ? -3.677 1.095 -14.832 1.00 97.81 167 VAL A O 1
ATOM 1238 N N . ALA A 1 168 ? -4.113 2.317 -13.001 1.00 96.25 168 ALA A N 1
ATOM 1239 C CA . ALA A 1 168 ? -3.628 3.581 -13.553 1.00 96.25 168 ALA A CA 1
ATOM 1240 C C . ALA A 1 168 ? -2.131 3.552 -13.923 1.00 96.25 168 ALA A C 1
ATOM 1242 O O . ALA A 1 168 ? -1.685 4.350 -14.742 1.00 96.25 168 ALA A O 1
ATOM 1243 N N . THR A 1 169 ? -1.353 2.618 -13.365 1.00 95.88 169 THR A N 1
ATOM 1244 C CA . THR A 1 169 ? 0.061 2.442 -13.729 1.00 95.88 169 THR A CA 1
ATOM 1245 C C . THR A 1 169 ? 0.243 1.804 -15.104 1.00 95.88 169 THR A C 1
ATOM 1247 O O . THR A 1 169 ? 1.335 1.899 -15.650 1.00 95.88 169 THR A O 1
ATOM 1250 N N . LEU A 1 170 ? -0.792 1.162 -15.664 1.00 94.88 170 LEU A N 1
ATOM 1251 C CA . LEU A 1 170 ? -0.734 0.399 -16.918 1.00 94.88 170 LEU A CA 1
ATOM 1252 C C . LEU A 1 170 ? 0.328 -0.720 -16.922 1.00 94.88 170 LEU A C 1
ATOM 1254 O O . LEU A 1 170 ? 0.715 -1.215 -17.979 1.00 94.88 170 LEU A O 1
ATOM 1258 N N . ARG A 1 171 ? 0.795 -1.158 -15.742 1.00 95.25 171 ARG A N 1
ATOM 1259 C CA . ARG A 1 171 ? 1.734 -2.277 -15.589 1.00 95.25 171 ARG A CA 1
ATOM 1260 C C . ARG A 1 171 ? 1.009 -3.467 -14.971 1.00 95.25 171 ARG A C 1
ATOM 1262 O O . ARG A 1 171 ? 0.659 -3.448 -13.792 1.00 95.25 171 ARG A O 1
ATOM 1269 N N . ILE A 1 172 ? 0.792 -4.520 -15.758 1.00 95.31 172 ILE A N 1
ATOM 1270 C CA . ILE A 1 172 ? 0.053 -5.707 -15.300 1.00 95.31 172 ILE A CA 1
ATOM 1271 C C . ILE A 1 172 ? 0.726 -6.392 -14.102 1.00 95.31 172 ILE A C 1
ATOM 1273 O O . ILE A 1 172 ? 0.030 -6.847 -13.194 1.00 95.31 172 ILE A O 1
ATOM 1277 N N . SER A 1 173 ? 2.062 -6.383 -14.040 1.00 95.12 173 SER A N 1
ATOM 1278 C CA . SER A 1 173 ? 2.816 -6.878 -12.886 1.00 95.12 173 SER A CA 1
ATOM 1279 C C . SER A 1 173 ? 2.474 -6.133 -11.592 1.00 95.12 173 SER A C 1
ATOM 1281 O O . SER A 1 173 ? 2.300 -6.769 -10.555 1.00 95.12 173 SER A O 1
ATOM 1283 N N . LEU A 1 174 ? 2.289 -4.810 -11.639 1.00 95.12 174 LEU A N 1
ATOM 1284 C CA . LEU A 1 174 ? 1.892 -4.020 -10.469 1.00 95.12 174 LEU A CA 1
ATOM 1285 C C . LEU A 1 174 ? 0.450 -4.278 -10.064 1.00 95.12 174 LEU A C 1
ATOM 1287 O O . LEU A 1 174 ? 0.168 -4.378 -8.875 1.00 95.12 174 LEU A O 1
ATOM 1291 N N . VAL A 1 175 ? -0.459 -4.441 -11.026 1.00 96.94 175 VAL A N 1
ATOM 1292 C CA . VAL A 1 175 ? -1.854 -4.802 -10.733 1.00 96.94 175 VAL A CA 1
ATOM 1293 C C . VAL A 1 175 ? -1.914 -6.160 -10.025 1.00 96.94 175 VAL A C 1
ATOM 1295 O O . VAL A 1 175 ? -2.601 -6.298 -9.010 1.00 96.94 175 VAL A O 1
ATOM 1298 N N . ALA A 1 176 ? -1.150 -7.146 -10.503 1.00 95.62 176 ALA A N 1
ATOM 1299 C CA . ALA A 1 176 ? -1.048 -8.461 -9.872 1.00 95.62 176 ALA A CA 1
ATOM 1300 C C . ALA A 1 176 ? -0.412 -8.383 -8.471 1.00 95.62 176 ALA A C 1
ATOM 1302 O O . ALA A 1 176 ? -0.953 -8.946 -7.515 1.00 95.62 176 ALA A O 1
ATOM 1303 N N . ALA A 1 177 ? 0.684 -7.629 -8.322 1.00 95.69 177 ALA A N 1
ATOM 1304 C CA . ALA A 1 177 ? 1.349 -7.418 -7.035 1.00 95.69 177 ALA A CA 1
ATOM 1305 C C . ALA A 1 177 ? 0.409 -6.735 -6.035 1.00 95.69 177 ALA A C 1
ATOM 1307 O O . ALA A 1 177 ? 0.326 -7.142 -4.877 1.00 95.69 177 ALA A O 1
ATOM 1308 N N . ALA A 1 178 ? -0.361 -5.747 -6.491 1.00 97.12 178 ALA A N 1
ATOM 1309 C CA . ALA A 1 178 ? -1.348 -5.042 -5.690 1.00 97.12 178 ALA A CA 1
ATOM 1310 C C . ALA A 1 178 ? -2.516 -5.939 -5.278 1.00 97.12 178 ALA A C 1
ATOM 1312 O O . ALA A 1 178 ? -2.996 -5.824 -4.157 1.00 97.12 178 ALA A O 1
ATOM 1313 N N . ALA A 1 179 ? -2.973 -6.858 -6.130 1.00 97.62 179 ALA A N 1
ATOM 1314 C CA . ALA A 1 179 ? -3.985 -7.840 -5.737 1.00 97.62 179 ALA A CA 1
ATOM 1315 C C . ALA A 1 179 ? -3.474 -8.772 -4.629 1.00 97.62 179 ALA A C 1
ATOM 1317 O O . ALA A 1 179 ? -4.138 -8.944 -3.604 1.00 97.62 179 ALA A O 1
ATOM 1318 N N . LEU A 1 180 ? -2.269 -9.323 -4.793 1.00 97.19 180 LEU A N 1
ATOM 1319 C CA . LEU A 1 180 ? -1.694 -10.248 -3.818 1.00 97.19 180 LEU A CA 1
ATOM 1320 C C . LEU A 1 180 ? -1.314 -9.546 -2.504 1.00 97.19 180 LEU A C 1
ATOM 1322 O O . LEU A 1 180 ? -1.750 -9.961 -1.430 1.00 97.19 180 LEU A O 1
ATOM 1326 N N . GLY A 1 181 ? -0.550 -8.454 -2.574 1.00 97.06 181 GLY A N 1
ATOM 1327 C CA . GLY A 1 181 ? -0.175 -7.654 -1.404 1.00 97.06 181 GLY A CA 1
ATOM 1328 C C . GLY A 1 181 ? -1.391 -6.991 -0.756 1.00 97.06 181 GLY A C 1
ATOM 1329 O O . GLY A 1 181 ? -1.535 -6.984 0.465 1.00 97.06 181 GLY A O 1
ATOM 1330 N N . GLY A 1 182 ? -2.337 -6.518 -1.570 1.00 97.44 182 GLY A N 1
ATOM 1331 C CA . GLY A 1 182 ? -3.631 -6.001 -1.134 1.00 97.44 182 GLY A CA 1
ATOM 1332 C C . GLY A 1 182 ? -4.351 -6.965 -0.202 1.00 97.44 182 GLY A C 1
ATOM 1333 O O . GLY A 1 182 ? -4.822 -6.541 0.854 1.00 97.44 182 GLY A O 1
ATOM 1334 N N . LEU A 1 183 ? -4.407 -8.246 -0.573 1.00 97.88 183 LEU A N 1
ATOM 1335 C CA . LEU A 1 183 ? -5.006 -9.318 0.222 1.00 97.88 183 LEU A CA 1
ATOM 1336 C C . LEU A 1 183 ? -4.244 -9.556 1.529 1.00 97.88 183 LEU A C 1
ATOM 1338 O O . LEU A 1 183 ? -4.853 -9.562 2.601 1.00 97.88 183 LEU A O 1
ATOM 1342 N N . VAL A 1 184 ? -2.922 -9.729 1.447 1.00 97.75 184 VAL A N 1
ATOM 1343 C CA . VAL A 1 184 ? -2.075 -10.057 2.604 1.00 97.75 184 VAL A CA 1
ATOM 1344 C C . VAL A 1 184 ? -2.117 -8.954 3.656 1.00 97.75 184 VAL A C 1
ATOM 1346 O O . VAL A 1 184 ? -2.432 -9.219 4.816 1.00 97.75 184 VAL A O 1
ATOM 1349 N N . TRP A 1 185 ? -1.850 -7.710 3.265 1.00 97.44 185 TRP A N 1
ATOM 1350 C CA . TRP A 1 185 ? -1.743 -6.601 4.213 1.00 97.44 185 TRP A CA 1
ATOM 1351 C C . TRP A 1 185 ? -3.107 -6.166 4.753 1.00 97.44 185 TRP A C 1
ATOM 1353 O O . TRP A 1 185 ? -3.223 -5.813 5.926 1.00 97.44 185 TRP A O 1
ATOM 1363 N N . ALA A 1 186 ? -4.174 -6.262 3.947 1.00 97.38 186 ALA A N 1
ATOM 1364 C CA . ALA A 1 186 ? -5.518 -5.998 4.456 1.00 97.38 186 ALA A CA 1
ATOM 1365 C C . ALA A 1 186 ? -5.955 -7.051 5.483 1.00 97.38 186 ALA A C 1
ATOM 1367 O O . ALA A 1 186 ? -6.551 -6.714 6.510 1.00 97.38 186 ALA A O 1
ATOM 1368 N N . TRP A 1 187 ? -5.627 -8.323 5.246 1.00 97.38 187 TRP A N 1
ATOM 1369 C CA . TRP A 1 187 ? -5.832 -9.377 6.235 1.00 97.38 187 TRP A CA 1
ATOM 1370 C C . TRP A 1 187 ? -4.978 -9.155 7.486 1.00 97.38 187 TRP A C 1
ATOM 1372 O O . TRP A 1 187 ? -5.480 -9.330 8.598 1.00 97.38 187 TRP A O 1
ATOM 1382 N N . LEU A 1 188 ? -3.721 -8.730 7.325 1.00 97.31 188 LEU A N 1
ATOM 1383 C CA . LEU A 1 188 ? -2.816 -8.471 8.441 1.00 97.31 188 LEU A CA 1
ATOM 1384 C C . LEU A 1 188 ? -3.380 -7.399 9.379 1.00 97.31 188 LEU A C 1
ATOM 1386 O O . LEU A 1 188 ? -3.418 -7.637 10.584 1.00 97.31 188 LEU A O 1
ATOM 1390 N N . LEU A 1 189 ? -3.930 -6.300 8.846 1.00 96.94 189 LEU A N 1
ATOM 1391 C CA . LEU A 1 189 ? -4.593 -5.268 9.655 1.00 96.94 189 LEU A CA 1
ATOM 1392 C C . LEU A 1 189 ? -5.738 -5.839 10.506 1.00 96.94 189 LEU A C 1
ATOM 1394 O O . LEU A 1 189 ? -5.925 -5.449 11.658 1.00 96.94 189 LEU A O 1
ATOM 1398 N N . GLU A 1 190 ? -6.510 -6.790 9.979 1.00 95.06 190 GLU A N 1
ATOM 1399 C CA . GLU A 1 190 ? -7.604 -7.420 10.729 1.00 95.06 190 GLU A CA 1
ATOM 1400 C C . GLU A 1 190 ? -7.106 -8.313 11.876 1.00 95.06 190 GLU A C 1
ATOM 1402 O O . GLU A 1 190 ? -7.852 -8.554 12.834 1.00 95.06 190 GLU A O 1
ATOM 1407 N N . ARG A 1 191 ? -5.854 -8.784 11.794 1.00 95.62 191 ARG A N 1
ATOM 1408 C CA . ARG A 1 191 ? -5.184 -9.589 12.826 1.00 95.62 191 ARG A CA 1
ATOM 1409 C C . ARG A 1 191 ? -4.446 -8.740 13.848 1.00 95.62 191 ARG A C 1
ATOM 1411 O O . ARG A 1 191 ? -4.576 -9.001 15.039 1.00 95.62 191 ARG A O 1
ATOM 1418 N N . THR A 1 192 ? -3.696 -7.741 13.399 1.00 96.19 192 THR A N 1
ATOM 1419 C CA . THR A 1 192 ? -2.853 -6.910 14.266 1.00 96.19 192 THR A CA 1
ATOM 1420 C C . THR A 1 192 ? -3.615 -5.724 14.841 1.00 96.19 192 THR A C 1
ATOM 1422 O O . THR A 1 192 ? -3.283 -5.279 15.935 1.00 96.19 192 THR A O 1
ATOM 1425 N N . ARG A 1 193 ? -4.653 -5.236 14.147 1.00 95.31 193 ARG A N 1
ATOM 1426 C CA . ARG A 1 193 ? -5.433 -4.034 14.494 1.00 95.31 193 ARG A CA 1
ATOM 1427 C C . ARG A 1 193 ? -4.581 -2.766 14.605 1.00 95.31 193 ARG A C 1
ATOM 1429 O O . ARG A 1 193 ? -4.977 -1.830 15.291 1.00 95.31 193 ARG A O 1
ATOM 1436 N N . THR A 1 194 ? -3.443 -2.719 13.919 1.00 95.31 194 THR A N 1
ATOM 1437 C CA . THR A 1 194 ? -2.517 -1.579 13.891 1.00 95.31 194 THR A CA 1
ATOM 1438 C C . THR A 1 194 ? -1.939 -1.402 12.489 1.00 95.31 194 THR A C 1
ATOM 1440 O O . THR A 1 194 ? -1.872 -2.365 11.726 1.00 95.31 194 THR A O 1
ATOM 1443 N N . VAL A 1 195 ? -1.605 -0.156 12.149 1.00 93.12 195 VAL A N 1
ATOM 1444 C CA . VAL A 1 195 ? -1.033 0.249 10.851 1.00 93.12 195 VAL A CA 1
ATOM 1445 C C . VAL A 1 195 ? 0.495 0.218 10.865 1.00 93.12 195 VAL A C 1
ATOM 1447 O O . VAL A 1 195 ? 1.094 0.160 9.798 1.00 93.12 195 VAL A O 1
ATOM 1450 N N . GLY A 1 196 ? 1.100 0.362 12.051 1.00 76.69 196 GLY A N 1
ATOM 1451 C CA . GLY A 1 196 ? 2.549 0.519 12.195 1.00 76.69 196 GLY A CA 1
ATOM 1452 C C . GLY A 1 196 ? 3.346 -0.756 11.985 1.00 76.69 196 GLY A C 1
ATOM 1453 O O . GLY A 1 196 ? 2.732 -1.838 11.822 1.00 76.69 196 GLY A O 1
#

Sequence (196 aa):
MPLQRRLAIGFVALAATWAIAFNVESLPFFPTVVVGGLVTGAFGLWARAACPPGSLPPFAVTPGQAVFAAGVGVVHVVVSHVVFDIGDSLLPAIGETARGIYERTNETALIPRLILSGLLTAPLEEVYWRGAFQPAVGAAANGRITSRRRTLVAVAASTLGYTLFHVATLRISLVAAAALGGLVWAWLLERTRTVG

Mean predicted aligned error: 3.47 Å

pLDDT: mean 93.52, std 6.35, range [55.75, 98.5]